Protein AF-A0A8S9B8J9-F1 (afdb_monomer)

Nearest PDB structures (foldseek):
  9fq0-assembly1_D  TM=6.732E-01  e=7.124E-11  Homo sapiens
  9f1c-assembly1_Cu  TM=7.222E-01  e=7.330E-10  Homo sapiens
  3mcb-assembly1_B  TM=9.622E-01  e=3.700E-06  Homo sapiens
  7qws-assembly1_t  TM=7.048E-01  e=7.476E-05  Oryctolagus cuniculus
  3mce-assembly1_B  TM=8.207E-01  e=6.399E-04  Homo sapiens

Secondary structure (DSSP, 8-state):
--------------------S-----------S--------HHHHHHHHHHH-TTSSTT------------HHHHHHHHHHHHHHTT-EEEP---EEEEE-TTSEEEEEES-EEEEEGGGTEEEEES--EEEEGGGGTTGGGGG--HHHHHHHHHHHHHHHHHHHHHT--S-------S-----TT--TTS---

Solvent-accessible surface area (backbone atoms only — not comparable to full-atom values): 13290 Å² total; per-residue (Å²): 133,91,79,89,84,87,80,92,82,77,88,81,77,90,75,81,75,79,78,76,92,80,74,83,76,79,82,84,75,92,70,87,84,78,96,71,84,80,74,80,55,64,65,64,52,53,54,47,56,60,68,69,60,81,75,92,52,97,84,62,84,74,80,79,78,79,81,78,78,82,61,72,73,60,53,51,56,51,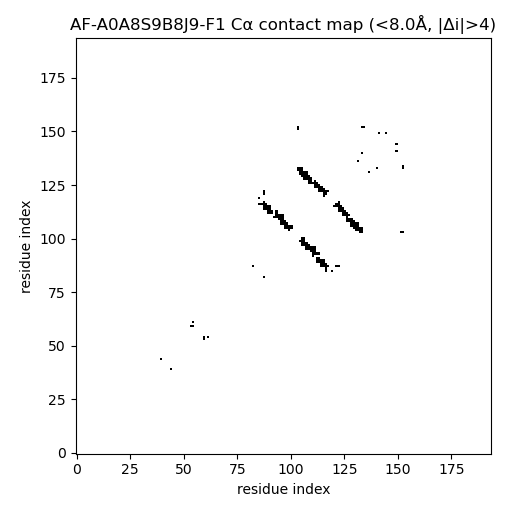48,53,54,54,46,52,73,64,59,45,39,78,55,78,91,47,64,62,49,79,45,81,46,96,88,56,36,26,40,38,21,74,54,32,52,35,30,36,17,74,98,70,80,41,76,48,78,44,68,69,71,43,83,40,56,54,74,78,46,58,74,76,48,60,85,76,49,51,76,70,58,47,53,53,50,49,55,50,50,53,50,52,54,55,48,56,67,59,76,72,68,86,85,84,83,80,91,79,98,77,84,77,83,78,84,71,92,77,79,73,96,78,86,80,86,130

Structure (mmCIF, N/CA/C/O backbone):
data_AF-A0A8S9B8J9-F1
#
_entry.id   AF-A0A8S9B8J9-F1
#
loop_
_atom_site.group_PDB
_atom_site.id
_atom_site.type_symbol
_atom_site.label_atom_id
_atom_site.label_alt_id
_atom_site.label_comp_id
_atom_site.label_asym_id
_atom_site.label_entity_id
_atom_site.label_seq_id
_atom_site.pdbx_PDB_ins_code
_atom_site.Cartn_x
_atom_site.Cartn_y
_atom_site.Cartn_z
_atom_site.occupancy
_atom_site.B_iso_or_equiv
_atom_site.auth_seq_id
_atom_site.auth_comp_id
_atom_site.auth_asym_id
_atom_site.auth_atom_id
_atom_site.pdbx_PDB_model_num
ATOM 1 N N . MET A 1 1 ? 4.292 -38.140 45.893 1.00 37.06 1 MET A N 1
ATOM 2 C CA . MET A 1 1 ? 4.839 -37.407 47.055 1.00 37.06 1 MET A CA 1
ATOM 3 C C . MET A 1 1 ? 5.694 -36.276 46.506 1.00 37.06 1 MET A C 1
ATOM 5 O O . MET A 1 1 ? 6.615 -36.602 45.775 1.00 37.06 1 MET A O 1
ATOM 9 N N . GLN A 1 2 ? 5.373 -35.025 46.880 1.00 42.25 2 GLN A N 1
ATOM 10 C CA . GLN A 1 2 ? 6.228 -33.818 46.799 1.00 42.25 2 GLN A CA 1
ATOM 11 C C . GLN A 1 2 ? 6.515 -33.270 45.382 1.00 42.25 2 GLN A C 1
ATOM 13 O O . GLN A 1 2 ? 6.779 -34.046 44.479 1.00 42.25 2 GLN A O 1
ATOM 18 N N . HIS A 1 3 ? 6.535 -31.975 45.060 1.00 37.28 3 HIS A N 1
ATOM 19 C CA . HIS A 1 3 ? 6.142 -30.678 45.648 1.00 37.28 3 HIS A CA 1
ATOM 20 C C . HIS A 1 3 ? 6.152 -29.707 44.425 1.00 37.28 3 HIS A C 1
ATOM 22 O O . HIS A 1 3 ? 7.003 -29.851 43.557 1.00 37.28 3 HIS A O 1
ATOM 28 N N . HIS A 1 4 ? 5.096 -28.935 44.143 1.00 36.56 4 HIS A N 1
ATOM 29 C CA . HIS A 1 4 ? 4.991 -27.474 44.359 1.00 36.56 4 HIS A CA 1
ATOM 30 C C . HIS A 1 4 ? 6.113 -26.558 43.815 1.00 36.56 4 HIS A C 1
ATOM 32 O O . HIS A 1 4 ? 7.268 -26.711 44.188 1.00 36.56 4 HIS A O 1
ATOM 38 N N . GLY A 1 5 ? 5.691 -25.492 43.110 1.00 38.56 5 GLY A N 1
ATOM 39 C CA . GLY A 1 5 ? 6.320 -24.157 43.135 1.00 38.56 5 GLY A CA 1
ATOM 40 C C . GLY A 1 5 ? 7.139 -23.797 41.886 1.00 38.56 5 GLY A C 1
ATOM 41 O O . GLY A 1 5 ? 8.208 -24.350 41.704 1.00 38.56 5 GLY A O 1
ATOM 42 N N . HIS A 1 6 ? 6.646 -23.028 40.907 1.00 43.03 6 HIS A N 1
ATOM 43 C CA . HIS A 1 6 ? 6.374 -21.576 40.891 1.00 43.03 6 HIS A CA 1
ATOM 44 C C . HIS A 1 6 ? 7.605 -20.718 40.495 1.00 43.03 6 HIS A C 1
ATOM 46 O O . HIS A 1 6 ? 8.690 -20.865 41.042 1.00 43.03 6 HIS A O 1
ATOM 52 N N . LEU A 1 7 ? 7.332 -19.786 39.570 1.00 37.81 7 LEU A N 1
ATOM 53 C CA . LEU A 1 7 ? 8.019 -18.526 39.235 1.00 37.81 7 LEU A CA 1
ATOM 54 C C . LEU A 1 7 ? 9.147 -18.487 38.202 1.00 37.81 7 LEU A C 1
ATOM 56 O O . LEU A 1 7 ? 10.321 -18.737 38.443 1.00 37.81 7 LEU A O 1
ATOM 60 N N . GLN A 1 8 ? 8.713 -17.956 37.063 1.00 48.59 8 GLN A N 1
ATOM 61 C CA . GLN A 1 8 ? 9.397 -17.018 36.193 1.00 48.59 8 GLN A CA 1
ATOM 62 C C . GLN A 1 8 ? 10.043 -15.842 36.951 1.00 48.59 8 GLN A C 1
ATOM 64 O O . GLN A 1 8 ? 9.379 -15.115 37.682 1.00 48.59 8 GLN A O 1
ATOM 69 N N . ALA A 1 9 ? 11.321 -15.609 36.675 1.00 36.97 9 ALA A N 1
ATOM 70 C CA . ALA A 1 9 ? 11.988 -14.309 36.640 1.00 36.97 9 ALA A CA 1
ATOM 71 C C . ALA A 1 9 ? 13.261 -14.562 35.819 1.00 36.97 9 ALA A C 1
ATOM 73 O O . ALA A 1 9 ? 14.005 -15.494 36.087 1.00 36.97 9 ALA A O 1
ATOM 74 N N . GLY A 1 10 ? 13.488 -13.884 34.712 1.00 37.56 10 GLY A N 1
ATOM 75 C CA . GLY A 1 10 ? 13.835 -12.484 34.728 1.00 37.56 10 GLY A CA 1
ATOM 76 C C . GLY A 1 10 ? 14.838 -12.274 33.598 1.00 37.56 10 GLY A C 1
ATOM 77 O O . GLY A 1 10 ? 15.538 -13.199 33.195 1.00 37.56 10 GLY A O 1
ATOM 78 N N . GLN A 1 11 ? 14.786 -11.069 33.048 1.00 34.88 11 GLN A N 1
ATOM 79 C CA . GLN A 1 11 ? 15.777 -10.390 32.220 1.00 34.88 11 GLN A CA 1
ATOM 80 C C . GLN A 1 11 ? 17.126 -11.110 32.066 1.00 34.88 11 GLN A C 1
ATOM 82 O O . GLN A 1 11 ? 17.737 -11.513 33.045 1.00 34.88 11 GLN A O 1
ATOM 87 N N . MET A 1 12 ? 17.700 -11.100 30.863 1.00 30.66 12 MET A N 1
ATOM 88 C CA . MET A 1 12 ? 18.582 -9.988 30.500 1.00 30.66 12 MET A CA 1
ATOM 89 C C . MET A 1 12 ? 19.309 -10.254 29.182 1.00 30.66 12 MET A C 1
ATOM 91 O O . MET A 1 12 ? 19.785 -11.348 28.897 1.00 30.66 12 MET A O 1
A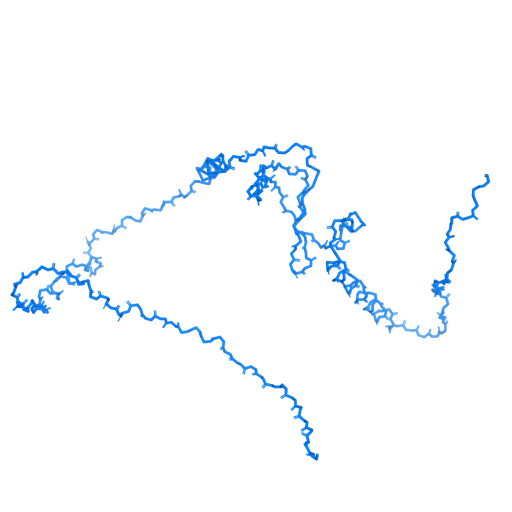TOM 95 N N . SER A 1 13 ? 19.529 -9.152 28.476 1.00 38.19 13 SER A N 1
ATOM 96 C CA . SER A 1 13 ? 20.617 -8.927 27.528 1.00 38.19 13 SER A CA 1
ATOM 97 C C . SER A 1 13 ? 20.547 -9.668 26.191 1.00 38.19 13 SER A C 1
ATOM 99 O O . SER A 1 13 ? 21.009 -10.790 26.000 1.00 38.19 13 SER A O 1
ATOM 101 N N . VAL A 1 14 ? 20.080 -8.913 25.198 1.00 35.75 14 VAL A N 1
ATOM 102 C CA . VAL A 1 14 ? 20.568 -9.012 23.825 1.00 35.75 14 VAL A CA 1
ATOM 103 C C . VAL A 1 14 ? 22.081 -8.772 23.869 1.00 35.75 14 VAL A C 1
ATOM 105 O O . VAL A 1 14 ? 22.548 -7.636 23.917 1.00 35.75 14 VAL A O 1
ATOM 108 N N . SER A 1 15 ? 22.863 -9.850 23.910 1.00 31.61 15 SER A N 1
ATOM 109 C CA . SER A 1 15 ? 24.299 -9.783 23.662 1.00 31.61 15 SER A CA 1
ATOM 110 C C . SER A 1 15 ? 24.502 -9.716 22.152 1.00 31.61 15 SER A C 1
ATOM 112 O O . SER A 1 15 ? 24.573 -10.737 21.467 1.00 31.61 15 SER A O 1
ATOM 114 N N . THR A 1 16 ? 24.578 -8.500 21.609 1.00 39.25 16 THR A N 1
ATOM 115 C CA . THR A 1 16 ? 25.186 -8.280 20.295 1.00 39.25 16 THR A CA 1
ATOM 116 C C . THR A 1 16 ? 26.666 -8.617 20.416 1.00 39.25 16 THR A C 1
ATOM 118 O O . THR A 1 16 ? 27.488 -7.768 20.765 1.00 39.25 16 THR A O 1
ATOM 121 N N . LYS A 1 17 ? 27.019 -9.880 20.163 1.00 36.16 17 LYS A N 1
ATOM 122 C CA . LYS A 1 17 ? 28.407 -10.242 19.898 1.00 36.16 17 LYS A CA 1
ATOM 123 C C . LYS A 1 17 ? 28.777 -9.662 18.541 1.00 36.16 17 LYS A C 1
ATOM 125 O O . LYS A 1 17 ? 28.401 -10.180 17.496 1.00 36.16 17 LYS A O 1
ATOM 130 N N . SER A 1 18 ? 29.492 -8.548 18.594 1.00 38.72 18 SER A N 1
ATOM 131 C CA . SER A 1 18 ? 30.286 -8.011 17.501 1.00 38.72 18 SER A CA 1
ATOM 132 C C . SER A 1 18 ? 31.248 -9.101 17.027 1.00 38.72 18 SER A C 1
ATOM 134 O O . SER A 1 18 ? 32.207 -9.435 17.723 1.00 38.72 18 SER A O 1
ATOM 136 N N . TYR A 1 19 ? 30.982 -9.698 15.869 1.00 38.62 19 TYR A N 1
ATOM 137 C CA . TYR A 1 19 ? 31.930 -10.610 15.242 1.00 38.62 19 TYR A CA 1
ATOM 138 C C . TYR A 1 19 ? 33.001 -9.764 14.550 1.00 38.62 19 TYR A C 1
ATOM 140 O O . TYR A 1 19 ? 32.744 -9.126 13.530 1.00 38.62 19 TYR A O 1
ATOM 148 N N . ASN A 1 20 ? 34.190 -9.717 15.160 1.00 36.03 20 ASN A N 1
ATOM 149 C CA . ASN A 1 20 ? 35.402 -9.196 14.535 1.00 36.03 20 ASN A CA 1
ATOM 150 C C . ASN A 1 20 ? 35.663 -9.973 13.241 1.00 36.03 20 ASN A C 1
ATOM 152 O O . ASN A 1 20 ? 35.783 -11.198 13.257 1.00 36.03 20 ASN A O 1
ATOM 156 N N . LEU A 1 21 ? 35.758 -9.249 12.130 1.00 38.19 21 LEU A N 1
ATOM 157 C CA . LEU A 1 21 ? 35.979 -9.789 10.793 1.00 38.19 21 LEU A CA 1
ATOM 158 C C . LEU A 1 21 ? 37.476 -10.029 10.506 1.00 38.19 21 LEU A C 1
ATOM 160 O O . LEU A 1 21 ? 37.935 -9.764 9.404 1.00 38.19 21 LEU A O 1
ATOM 164 N N . ASP A 1 22 ? 38.223 -10.539 11.490 1.00 44.16 22 ASP A N 1
ATOM 165 C CA . ASP A 1 22 ? 39.662 -10.829 11.388 1.00 44.16 22 ASP A CA 1
ATOM 166 C C . ASP A 1 22 ? 39.949 -12.320 11.610 1.00 44.16 22 ASP A C 1
ATOM 168 O O . ASP A 1 22 ? 40.797 -12.717 12.407 1.00 44.16 22 ASP A O 1
ATOM 172 N N . LEU A 1 23 ? 39.245 -13.173 10.867 1.00 39.91 23 LEU A N 1
ATOM 173 C CA . LEU A 1 23 ? 39.733 -14.516 10.569 1.00 39.91 23 LEU A CA 1
ATOM 174 C C . LEU A 1 23 ? 39.800 -14.685 9.058 1.00 39.91 23 LEU A C 1
ATOM 176 O O . LEU A 1 23 ? 38.873 -15.116 8.377 1.00 39.91 23 LEU A O 1
ATOM 180 N N . LEU A 1 24 ? 40.960 -14.250 8.580 1.00 41.53 24 LEU A N 1
ATOM 181 C CA . LEU A 1 24 ? 41.611 -14.563 7.324 1.00 41.53 24 LEU A CA 1
ATOM 182 C C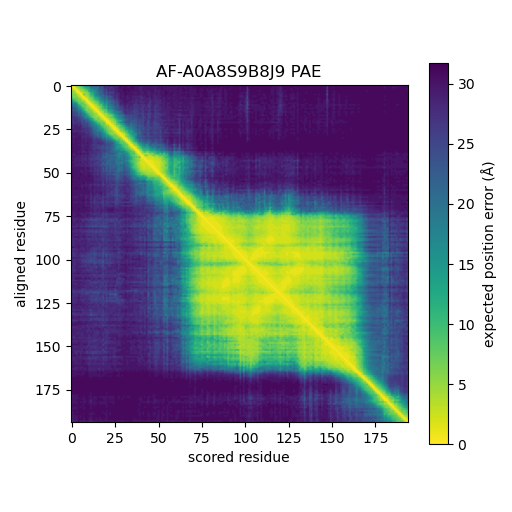 . LEU A 1 24 ? 41.324 -16.024 6.920 1.00 41.53 24 LEU A C 1
ATOM 184 O O . LEU A 1 24 ? 41.940 -16.955 7.433 1.00 41.53 24 LEU A O 1
ATOM 188 N N . PHE A 1 25 ? 40.386 -16.235 5.999 1.00 32.47 25 PHE A N 1
ATOM 189 C CA . PHE A 1 25 ? 40.282 -17.505 5.288 1.00 32.47 25 PHE A CA 1
ATOM 190 C C . PHE A 1 25 ? 41.510 -17.632 4.374 1.00 32.47 25 PHE A C 1
ATOM 192 O O . PHE A 1 25 ? 41.694 -16.779 3.500 1.00 32.47 25 PHE A O 1
ATOM 199 N N . PRO A 1 26 ? 42.365 -18.657 4.531 1.00 46.44 26 PRO A N 1
ATOM 200 C CA . PRO A 1 26 ? 43.407 -18.916 3.556 1.00 46.44 26 PRO A CA 1
ATOM 201 C C . PRO A 1 26 ? 42.747 -19.452 2.280 1.00 46.44 26 PRO A C 1
ATOM 203 O O . PRO A 1 26 ? 42.096 -20.497 2.282 1.00 46.44 26 PRO A O 1
ATOM 206 N N . ILE A 1 27 ? 42.907 -18.721 1.177 1.00 45.62 27 ILE A N 1
ATOM 207 C CA . ILE A 1 27 ? 42.610 -19.221 -0.166 1.00 45.62 27 ILE A CA 1
ATOM 208 C C . ILE A 1 27 ? 43.630 -20.329 -0.448 1.00 45.62 27 ILE A C 1
ATOM 210 O O . ILE A 1 27 ? 44.792 -20.051 -0.738 1.00 45.62 27 ILE A O 1
ATOM 214 N N . TYR A 1 28 ? 43.214 -21.590 -0.333 1.00 36.25 28 TYR A N 1
ATOM 215 C CA . TYR A 1 28 ? 44.015 -22.719 -0.795 1.00 36.25 28 TYR A CA 1
ATOM 216 C C . TYR A 1 28 ? 43.974 -22.758 -2.325 1.00 36.25 28 TYR A C 1
ATOM 218 O O . TYR A 1 28 ? 42.997 -23.206 -2.922 1.00 36.25 28 TYR A O 1
ATOM 226 N N . TYR A 1 29 ? 45.046 -22.282 -2.957 1.00 33.00 29 TYR A N 1
ATOM 227 C CA . TYR A 1 29 ? 45.355 -22.589 -4.349 1.00 33.00 29 TYR A CA 1
ATOM 228 C C . TYR A 1 29 ? 46.259 -23.825 -4.360 1.00 33.00 29 TYR A C 1
ATOM 230 O O . TYR A 1 29 ? 47.364 -23.795 -3.820 1.00 33.00 29 TYR A O 1
ATOM 238 N N . ILE A 1 30 ? 45.776 -24.931 -4.927 1.00 40.19 30 ILE A N 1
ATOM 239 C CA . ILE A 1 30 ? 46.589 -26.127 -5.156 1.00 40.19 30 ILE A CA 1
ATOM 240 C C . ILE A 1 30 ? 47.294 -25.936 -6.498 1.00 40.19 30 ILE A C 1
ATOM 242 O O . ILE A 1 30 ? 46.708 -26.147 -7.555 1.00 40.19 30 ILE A O 1
ATOM 246 N N . SER A 1 31 ? 48.564 -25.555 -6.456 1.00 35.09 31 SER A N 1
ATOM 247 C CA . SER A 1 31 ? 49.510 -25.847 -7.532 1.00 35.09 31 SER A CA 1
ATOM 248 C C . SER A 1 31 ? 50.878 -26.073 -6.910 1.00 35.09 31 SER A C 1
ATOM 250 O O . SER A 1 31 ? 51.297 -25.303 -6.050 1.00 35.09 31 SER A O 1
ATOM 252 N N . GLY A 1 32 ? 51.504 -27.182 -7.294 1.00 43.62 32 GLY A N 1
ATOM 253 C CA . GLY A 1 32 ? 52.722 -27.696 -6.693 1.00 43.62 32 GLY A CA 1
ATOM 254 C C . GLY A 1 32 ? 53.915 -26.744 -6.720 1.00 43.62 32 GLY A C 1
ATOM 255 O O . GLY A 1 32 ? 53.975 -25.800 -7.501 1.00 43.62 32 GLY A O 1
ATOM 256 N N . GLU A 1 33 ? 54.873 -27.133 -5.879 1.00 45.53 33 GLU A N 1
ATOM 257 C CA . GLU A 1 33 ? 56.261 -26.671 -5.779 1.00 45.53 33 GLU A CA 1
ATOM 258 C C . GLU A 1 33 ? 56.529 -25.429 -4.909 1.00 45.53 33 GLU A C 1
ATOM 260 O O . GLU A 1 33 ? 56.106 -24.316 -5.189 1.00 45.53 33 GLU A O 1
ATOM 265 N N . GLY A 1 34 ? 57.334 -25.650 -3.859 1.00 36.59 34 GLY A N 1
ATOM 266 C CA . GLY A 1 34 ? 58.190 -24.633 -3.243 1.00 36.59 34 GLY A CA 1
ATOM 267 C C . GLY A 1 34 ? 57.557 -23.749 -2.166 1.00 36.59 34 GLY A C 1
ATOM 268 O O . GLY A 1 34 ? 57.040 -22.673 -2.440 1.00 36.59 34 GLY A O 1
ATOM 269 N N . LEU A 1 35 ? 57.721 -24.135 -0.898 1.00 36.56 35 LEU A N 1
ATOM 270 C CA . LEU A 1 35 ? 57.595 -23.225 0.245 1.00 36.56 35 LEU A CA 1
ATOM 271 C C . LEU A 1 35 ? 58.698 -22.152 0.176 1.00 36.56 35 LEU A C 1
ATOM 273 O O . LEU A 1 35 ? 59.809 -22.368 0.653 1.00 36.56 35 LEU A O 1
ATOM 277 N N . THR A 1 36 ? 58.392 -20.979 -0.380 1.00 39.28 36 THR A N 1
ATOM 278 C CA . THR A 1 36 ? 59.138 -19.747 -0.085 1.00 39.28 36 THR A CA 1
ATOM 279 C C . THR A 1 36 ? 58.270 -18.855 0.789 1.00 39.28 36 THR A C 1
ATOM 281 O O . THR A 1 36 ? 57.289 -18.267 0.332 1.00 39.28 36 THR A O 1
ATOM 284 N N . THR A 1 37 ? 58.618 -18.764 2.066 1.00 42.47 37 THR A N 1
ATOM 285 C CA . THR A 1 37 ? 58.063 -17.811 3.027 1.00 42.47 37 THR A CA 1
ATOM 286 C C . THR A 1 37 ? 58.317 -16.390 2.518 1.00 42.47 37 THR A C 1
ATOM 288 O O . THR A 1 37 ? 59.427 -15.872 2.622 1.00 42.47 37 THR A O 1
ATOM 291 N N . ALA A 1 38 ? 57.298 -15.737 1.956 1.00 49.66 38 ALA A N 1
ATOM 292 C CA . ALA A 1 38 ? 57.325 -14.295 1.746 1.00 49.66 38 ALA A CA 1
ATOM 293 C C . ALA A 1 38 ? 57.234 -13.623 3.123 1.00 49.66 38 ALA A C 1
ATOM 295 O O . ALA A 1 38 ? 56.148 -13.385 3.650 1.00 49.66 38 ALA A O 1
ATOM 296 N N . ILE A 1 39 ? 58.388 -13.380 3.744 1.00 57.97 39 ILE A N 1
ATOM 297 C CA . ILE A 1 39 ? 58.498 -12.561 4.951 1.00 57.97 39 ILE A CA 1
ATOM 298 C C . ILE A 1 39 ? 57.930 -11.184 4.585 1.00 57.97 39 ILE A C 1
ATOM 300 O O . ILE A 1 39 ? 58.492 -10.484 3.743 1.00 57.97 39 ILE A O 1
ATOM 304 N N . MET A 1 40 ? 56.782 -10.816 5.161 1.00 60.34 40 MET A N 1
ATOM 305 C CA . MET A 1 40 ? 56.237 -9.467 5.024 1.00 60.34 40 MET A CA 1
ATOM 306 C C . MET A 1 40 ? 57.263 -8.481 5.587 1.00 60.34 40 MET A C 1
ATOM 308 O O . MET A 1 40 ? 57.477 -8.413 6.796 1.00 60.34 40 MET A O 1
ATOM 312 N N . ASP A 1 41 ? 57.914 -7.736 4.700 1.00 71.69 41 ASP A N 1
ATOM 313 C CA . ASP A 1 41 ? 58.887 -6.716 5.069 1.00 71.69 41 ASP A CA 1
ATOM 314 C C . ASP A 1 41 ? 58.163 -5.523 5.717 1.00 71.69 41 ASP A C 1
ATOM 316 O O . ASP A 1 41 ? 57.528 -4.693 5.050 1.00 71.69 41 ASP A O 1
ATOM 320 N N . MET A 1 42 ? 58.239 -5.471 7.048 1.00 68.19 42 MET A N 1
ATOM 321 C CA . MET A 1 42 ? 57.653 -4.428 7.891 1.00 68.19 42 MET A CA 1
ATOM 322 C C . MET A 1 42 ? 58.108 -3.020 7.486 1.00 68.19 42 MET A C 1
ATOM 324 O O . MET A 1 42 ? 57.328 -2.073 7.619 1.00 68.19 42 MET A O 1
ATOM 328 N N . GLU A 1 43 ? 59.323 -2.845 6.957 1.00 71.25 43 GLU A N 1
ATOM 329 C CA . GLU A 1 43 ? 59.811 -1.527 6.537 1.00 71.25 43 GLU A CA 1
ATOM 330 C C . GLU A 1 43 ? 59.124 -1.061 5.257 1.00 71.25 43 GLU A C 1
ATOM 332 O O . GLU A 1 43 ? 58.683 0.091 5.152 1.00 71.25 43 GLU A O 1
ATOM 337 N N . LYS A 1 44 ? 58.952 -1.975 4.300 1.00 72.56 44 LYS A N 1
ATOM 338 C CA . LYS A 1 44 ? 58.231 -1.702 3.054 1.00 72.56 44 LYS A CA 1
ATOM 339 C C . LYS A 1 44 ? 56.754 -1.410 3.320 1.00 72.56 44 LYS A C 1
ATOM 341 O O . LYS A 1 44 ? 56.190 -0.499 2.707 1.00 72.56 44 LYS A O 1
ATOM 346 N N . LEU A 1 45 ? 56.152 -2.112 4.282 1.00 70.75 45 LEU A N 1
ATOM 347 C CA . LEU A 1 45 ? 54.774 -1.875 4.715 1.00 70.75 45 LEU A CA 1
ATOM 348 C C . LEU A 1 45 ? 54.618 -0.516 5.420 1.00 70.75 45 LEU A C 1
ATOM 350 O O . LEU A 1 45 ? 53.686 0.234 5.124 1.00 70.75 45 LEU A O 1
ATOM 354 N N . LYS A 1 46 ? 55.570 -0.145 6.285 1.00 70.31 46 LYS A N 1
ATOM 355 C CA . LYS A 1 46 ? 55.594 1.152 6.981 1.00 70.31 46 LYS A CA 1
ATOM 356 C C . LYS A 1 46 ? 55.773 2.323 6.010 1.00 70.31 46 LYS A C 1
ATOM 358 O O . LYS A 1 46 ? 55.084 3.338 6.129 1.00 70.31 46 LYS A O 1
ATOM 363 N N . LYS A 1 47 ? 56.631 2.163 4.998 1.00 70.19 47 LYS A N 1
ATOM 364 C CA . LYS A 1 47 ? 56.823 3.152 3.925 1.00 70.19 47 LYS A CA 1
ATOM 365 C C . LYS A 1 47 ? 55.564 3.309 3.066 1.00 70.19 47 LYS A C 1
ATOM 367 O O . LYS A 1 47 ? 55.204 4.424 2.690 1.00 70.19 47 LYS A O 1
ATOM 372 N N . MET A 1 48 ? 54.848 2.212 2.817 1.00 69.06 48 MET A N 1
ATOM 373 C CA . MET A 1 48 ? 53.573 2.240 2.102 1.00 69.06 48 MET A CA 1
ATOM 374 C C . MET A 1 48 ? 52.474 2.930 2.924 1.00 69.06 48 MET A C 1
ATOM 376 O O . MET A 1 48 ? 51.789 3.801 2.394 1.00 69.06 48 MET A O 1
ATOM 380 N N . GLN A 1 49 ? 52.367 2.659 4.230 1.00 63.94 49 GLN A N 1
ATOM 381 C CA . GLN A 1 49 ? 51.437 3.375 5.119 1.00 63.94 49 GLN A CA 1
ATOM 382 C C . GLN A 1 49 ? 51.692 4.890 5.156 1.00 63.94 49 GLN A C 1
ATOM 384 O O . GLN A 1 49 ? 50.739 5.669 5.145 1.00 63.94 49 GLN A O 1
ATOM 389 N N . GLN A 1 50 ? 52.957 5.323 5.152 1.00 61.62 50 GLN A N 1
ATOM 390 C CA . GLN A 1 50 ? 53.300 6.749 5.084 1.00 61.62 50 GLN A CA 1
ATOM 391 C C . GLN A 1 50 ? 52.896 7.387 3.748 1.00 61.62 50 GLN A C 1
ATOM 393 O O . GLN A 1 50 ? 52.458 8.533 3.735 1.00 61.62 50 GLN A O 1
ATOM 398 N N . SER A 1 51 ? 52.972 6.646 2.638 1.00 61.25 51 SER A N 1
ATOM 399 C CA . SER A 1 51 ? 52.549 7.143 1.319 1.00 61.25 51 SER A CA 1
ATOM 400 C C . SER A 1 51 ? 51.026 7.247 1.144 1.00 61.25 51 SER A C 1
ATOM 402 O O . SER A 1 51 ? 50.551 8.061 0.356 1.00 61.25 51 SER A O 1
ATOM 404 N N . VAL A 1 52 ? 50.250 6.456 1.895 1.00 60.03 52 VAL A N 1
ATOM 405 C CA . VAL A 1 52 ? 48.775 6.452 1.840 1.00 60.03 52 VAL A CA 1
ATOM 406 C C . VAL A 1 52 ? 48.164 7.543 2.734 1.00 60.03 52 VAL A C 1
ATOM 408 O O . VAL A 1 52 ? 47.003 7.915 2.544 1.00 60.03 52 VAL A O 1
ATOM 411 N N . ARG A 1 53 ? 48.944 8.139 3.652 1.00 58.25 53 ARG A N 1
ATOM 412 C CA . ARG A 1 53 ? 48.559 9.351 4.400 1.00 58.25 53 ARG A CA 1
ATOM 413 C C . ARG A 1 53 ? 48.589 10.594 3.502 1.00 58.25 53 ARG A C 1
ATOM 415 O O . ARG A 1 53 ? 49.425 11.482 3.639 1.00 58.25 53 ARG A O 1
ATOM 422 N N . ILE A 1 54 ? 47.626 10.690 2.592 1.00 62.97 54 ILE A N 1
ATOM 423 C CA . ILE A 1 54 ? 47.290 11.947 1.920 1.00 62.97 54 ILE A CA 1
ATOM 424 C C . ILE A 1 54 ? 46.401 12.743 2.884 1.00 62.97 54 ILE A C 1
ATOM 426 O O . ILE A 1 54 ? 45.183 12.566 2.886 1.00 62.97 54 ILE A O 1
ATOM 430 N N . GLY A 1 55 ? 46.993 13.587 3.734 1.00 60.00 55 GLY A N 1
ATOM 431 C CA . GLY A 1 55 ? 46.187 14.445 4.61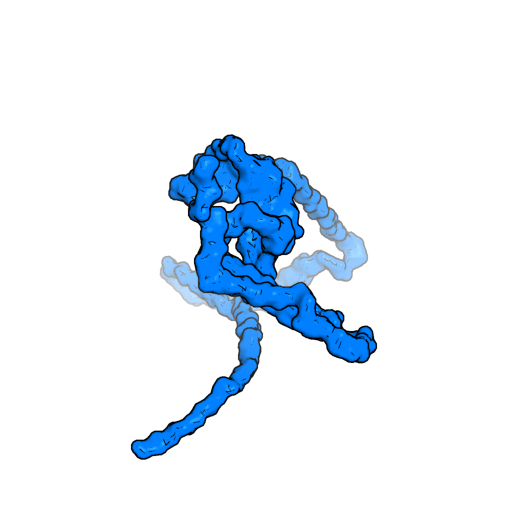4 1.00 60.00 55 GLY A CA 1
ATOM 432 C C . GLY A 1 55 ? 46.915 15.357 5.599 1.00 60.00 55 GLY A C 1
ATOM 433 O O . GLY A 1 55 ? 46.349 16.377 5.976 1.00 60.00 55 GLY A O 1
ATOM 434 N N . ASP A 1 56 ? 48.163 15.071 5.969 1.00 57.84 56 ASP A N 1
ATOM 435 C CA . ASP A 1 56 ? 48.749 15.704 7.166 1.00 57.84 56 ASP A CA 1
ATOM 436 C C . ASP A 1 56 ? 49.686 16.894 6.844 1.00 57.84 56 ASP A C 1
ATOM 438 O O . ASP A 1 56 ? 50.503 17.298 7.668 1.00 57.84 56 ASP A O 1
ATOM 442 N N . GLY A 1 57 ? 49.585 17.473 5.637 1.00 68.00 57 GLY A N 1
ATOM 443 C CA . GLY A 1 57 ? 50.455 18.560 5.167 1.00 68.00 57 GLY A CA 1
ATOM 444 C C . GLY A 1 57 ? 49.700 19.758 4.584 1.00 68.00 57 GLY A C 1
ATOM 445 O O . GLY A 1 57 ? 48.820 19.604 3.728 1.00 68.00 57 GLY A O 1
ATOM 446 N N . LYS A 1 58 ? 50.088 20.972 5.004 1.00 56.66 58 LYS A N 1
ATOM 447 C CA . LYS A 1 58 ? 49.620 22.252 4.444 1.00 56.66 58 LYS A CA 1
ATOM 448 C C . LYS A 1 58 ? 50.002 22.314 2.956 1.00 56.66 58 LYS A C 1
ATOM 450 O O . LYS A 1 58 ? 51.180 22.366 2.631 1.00 56.66 58 LYS A O 1
ATOM 455 N N . GLY A 1 59 ? 49.009 22.276 2.065 1.00 70.38 59 GLY A N 1
ATOM 456 C CA . GLY A 1 59 ? 49.206 22.259 0.605 1.00 70.38 59 GLY A CA 1
ATOM 457 C C . GLY A 1 59 ? 48.895 20.925 -0.087 1.00 70.38 59 GLY A C 1
ATOM 458 O O . GLY A 1 59 ? 48.950 20.862 -1.313 1.00 70.38 59 GLY A O 1
ATOM 459 N N . THR A 1 60 ? 48.518 19.871 0.649 1.00 66.69 60 THR A N 1
ATOM 460 C CA . THR A 1 60 ? 48.013 18.635 0.023 1.00 66.69 60 THR A CA 1
ATOM 461 C C . THR A 1 60 ? 46.666 18.898 -0.676 1.00 66.69 60 THR A C 1
ATOM 463 O O . THR A 1 60 ? 45.786 19.533 -0.084 1.00 66.69 60 THR A O 1
ATOM 466 N N . PRO A 1 61 ? 46.465 18.456 -1.937 1.00 70.69 61 PRO A N 1
ATOM 467 C CA . PRO A 1 61 ? 45.200 18.660 -2.636 1.00 70.69 61 PRO A CA 1
ATOM 468 C C . PRO A 1 61 ? 44.042 18.018 -1.868 1.00 70.69 61 PRO A C 1
ATOM 470 O O . PRO A 1 61 ? 43.930 16.794 -1.777 1.00 70.69 61 PRO A O 1
ATOM 473 N N . ARG A 1 62 ? 43.150 18.848 -1.317 1.00 71.50 62 ARG A N 1
ATOM 474 C CA . ARG A 1 62 ? 41.926 18.377 -0.665 1.00 71.50 62 ARG A CA 1
ATOM 475 C C . ARG A 1 62 ? 41.092 17.619 -1.697 1.00 71.50 62 ARG A C 1
ATOM 477 O O . ARG A 1 62 ? 40.689 18.195 -2.709 1.00 71.50 62 ARG A O 1
ATOM 484 N N . ARG A 1 63 ? 40.792 16.341 -1.438 1.00 76.88 63 ARG A N 1
ATOM 485 C CA . ARG A 1 63 ? 39.884 15.558 -2.289 1.00 76.88 63 ARG A CA 1
ATOM 486 C C . ARG A 1 63 ? 38.551 16.302 -2.387 1.00 76.88 63 ARG A C 1
ATOM 488 O O . ARG A 1 63 ? 37.864 16.494 -1.383 1.00 76.88 63 ARG A O 1
ATOM 495 N N . LYS A 1 64 ? 38.187 16.728 -3.598 1.00 75.50 64 LYS A N 1
ATOM 496 C CA . LYS A 1 64 ? 36.899 17.373 -3.856 1.00 75.50 64 LYS A CA 1
ATOM 497 C C . LYS A 1 64 ? 35.803 16.357 -3.549 1.00 75.50 64 LYS A C 1
ATOM 499 O O . LYS A 1 64 ? 35.694 15.333 -4.220 1.00 75.50 64 LYS A O 1
ATOM 504 N N . VAL A 1 65 ? 35.019 16.615 -2.506 1.00 75.69 65 VAL A N 1
ATOM 505 C CA . VAL A 1 65 ? 33.868 15.777 -2.171 1.00 75.69 65 VAL A CA 1
ATOM 506 C C . VAL A 1 65 ? 32.842 15.964 -3.284 1.00 75.69 65 VAL A C 1
ATOM 508 O O . VAL A 1 65 ? 32.221 17.020 -3.400 1.00 75.69 65 VAL A O 1
ATOM 511 N N . LYS A 1 66 ? 32.681 14.948 -4.137 1.00 78.12 66 LYS A N 1
ATOM 512 C CA . LYS A 1 66 ? 31.572 14.898 -5.089 1.00 78.12 66 LYS A CA 1
ATOM 513 C C . LYS A 1 66 ? 30.310 14.599 -4.291 1.00 78.12 66 LYS A C 1
ATOM 515 O O . LYS A 1 66 ? 30.030 13.445 -3.976 1.00 78.12 66 LYS A O 1
ATOM 520 N N . LYS A 1 67 ? 29.556 15.641 -3.948 1.00 73.62 67 LYS A N 1
ATOM 521 C CA . LYS 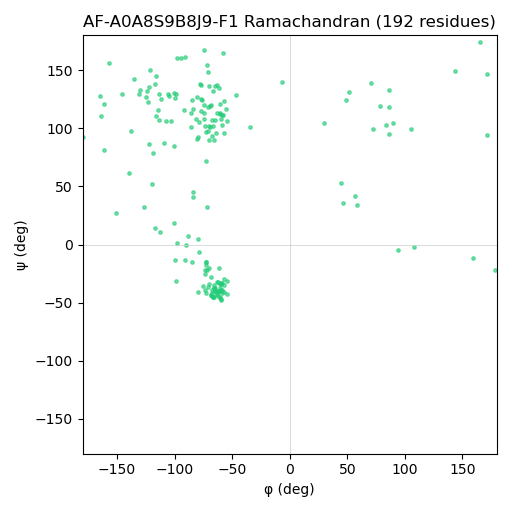A 1 67 ? 28.217 15.482 -3.381 1.00 73.62 67 LYS A CA 1
ATOM 522 C C . LYS A 1 67 ? 27.308 14.978 -4.501 1.00 73.62 67 LYS A C 1
ATOM 524 O O . LYS A 1 67 ? 26.897 15.735 -5.375 1.00 73.62 67 LYS A O 1
ATOM 529 N N . VAL A 1 68 ? 27.092 13.666 -4.541 1.00 76.94 68 VAL A N 1
ATOM 530 C CA . VAL A 1 68 ? 26.173 13.049 -5.499 1.00 76.94 68 VAL A CA 1
ATOM 531 C C . VAL A 1 68 ? 24.760 13.348 -5.020 1.00 76.94 68 VAL A C 1
ATOM 533 O O . VAL A 1 68 ? 24.311 12.808 -4.013 1.00 76.94 68 VAL A O 1
ATOM 536 N N . HIS A 1 69 ? 24.069 14.231 -5.731 1.00 75.50 69 HIS A N 1
ATOM 537 C CA . HIS A 1 69 ? 22.638 14.415 -5.551 1.00 75.50 69 HIS A CA 1
ATOM 538 C C . HIS A 1 69 ? 21.927 13.222 -6.195 1.00 75.50 69 HIS A C 1
ATOM 540 O O . HIS A 1 69 ? 22.000 13.030 -7.409 1.00 75.50 69 HIS A O 1
ATOM 546 N N . LYS A 1 70 ? 21.283 12.386 -5.375 1.00 72.44 70 LYS A N 1
ATOM 547 C CA . LYS A 1 70 ? 20.369 11.353 -5.868 1.00 72.44 70 LYS A CA 1
ATOM 548 C C . LYS A 1 70 ? 19.132 12.058 -6.422 1.00 72.44 70 LYS A C 1
ATOM 550 O O . LYS A 1 70 ? 18.474 12.807 -5.708 1.00 72.44 70 LYS A O 1
ATOM 555 N N . SER A 1 71 ? 18.864 11.863 -7.708 1.00 69.62 71 SER A N 1
ATOM 556 C CA . SER A 1 71 ? 17.641 12.341 -8.349 1.00 69.62 71 SER A CA 1
ATOM 557 C C . SER A 1 71 ? 16.548 11.295 -8.145 1.00 69.62 71 SER A C 1
ATOM 559 O O . SER A 1 71 ? 16.644 10.203 -8.703 1.00 69.62 71 SER A O 1
ATOM 561 N N . ALA A 1 72 ? 15.511 11.637 -7.375 1.00 69.06 72 ALA A N 1
ATOM 562 C CA . ALA A 1 72 ? 14.385 10.745 -7.081 1.00 69.06 72 ALA A CA 1
ATOM 563 C C . ALA A 1 72 ? 13.670 10.227 -8.350 1.00 69.06 72 ALA A C 1
ATOM 565 O O . ALA A 1 72 ? 13.189 9.099 -8.380 1.00 69.06 72 ALA A O 1
ATOM 566 N N . GLY A 1 73 ? 13.663 11.007 -9.438 1.00 71.75 73 GLY A N 1
ATOM 567 C CA . GLY A 1 73 ? 12.987 10.630 -10.686 1.00 71.75 73 GLY A CA 1
ATOM 568 C C . GLY A 1 73 ? 13.687 9.535 -11.503 1.00 71.75 73 GLY A C 1
ATOM 569 O O . GLY A 1 73 ? 13.045 8.874 -12.319 1.00 71.75 73 GLY A O 1
ATOM 570 N N . MET A 1 74 ? 14.994 9.312 -11.313 1.00 75.12 74 MET A N 1
ATOM 571 C CA . MET A 1 74 ? 15.686 8.197 -11.978 1.00 75.12 74 MET A CA 1
ATOM 572 C C . MET A 1 74 ? 15.335 6.859 -11.319 1.00 75.12 74 MET A C 1
ATOM 574 O O . MET A 1 74 ? 15.235 5.840 -12.005 1.00 75.12 74 MET A O 1
ATOM 578 N N . ASP A 1 75 ? 15.157 6.868 -10.001 1.00 81.56 75 ASP A N 1
ATOM 579 C CA . ASP A 1 75 ? 14.889 5.662 -9.227 1.00 81.56 75 ASP A CA 1
ATOM 580 C C . ASP A 1 75 ? 13.474 5.132 -9.500 1.00 81.56 75 ASP A C 1
ATOM 582 O O . ASP A 1 75 ? 13.319 3.926 -9.690 1.00 81.56 75 ASP A O 1
ATOM 586 N N . ASP A 1 76 ? 12.482 6.010 -9.691 1.00 85.81 76 ASP A N 1
ATOM 587 C CA . ASP A 1 76 ? 11.124 5.603 -10.088 1.00 85.81 76 ASP A CA 1
ATOM 588 C C . ASP A 1 76 ? 11.103 4.878 -11.447 1.00 85.81 76 ASP A C 1
ATOM 590 O O . ASP A 1 76 ? 10.554 3.785 -11.572 1.00 85.81 76 ASP A O 1
ATOM 594 N N . LYS A 1 77 ? 11.816 5.389 -12.462 1.00 89.38 77 LYS A N 1
ATOM 595 C CA . LYS A 1 77 ? 11.917 4.698 -13.765 1.00 89.38 77 LYS A CA 1
ATOM 596 C C . LYS A 1 77 ? 12.557 3.313 -13.653 1.00 89.38 77 LYS A C 1
ATOM 598 O O . LYS A 1 77 ? 12.154 2.382 -14.360 1.00 89.38 77 LYS A O 1
ATOM 603 N N . LYS A 1 78 ? 13.562 3.160 -12.786 1.00 91.56 78 LYS A N 1
ATOM 604 C CA . LYS A 1 78 ? 14.204 1.862 -12.534 1.00 91.56 78 LYS A CA 1
ATOM 605 C C . LYS A 1 78 ? 13.253 0.910 -11.815 1.00 91.56 78 LYS A C 1
ATOM 607 O O . LYS A 1 78 ? 13.153 -0.243 -12.232 1.00 91.56 78 LYS A O 1
ATOM 612 N N . LEU A 1 79 ? 12.524 1.394 -10.811 1.00 90.50 79 LEU A N 1
ATOM 613 C CA . LEU A 1 79 ? 11.512 0.625 -10.090 1.00 90.50 79 LEU A CA 1
ATOM 614 C C . LEU A 1 79 ? 10.405 0.145 -11.037 1.00 90.50 79 LEU A C 1
ATOM 616 O O . LEU A 1 79 ? 10.116 -1.047 -11.087 1.00 90.50 79 LEU A O 1
ATOM 620 N N . GLN A 1 80 ? 9.872 1.037 -11.871 1.00 90.81 80 GLN A N 1
ATOM 621 C CA . GLN A 1 80 ? 8.888 0.704 -12.906 1.00 90.81 80 GLN A CA 1
ATOM 622 C C . GLN A 1 80 ? 9.412 -0.368 -13.873 1.00 90.81 80 GLN A C 1
ATOM 624 O O . GLN A 1 80 ? 8.693 -1.294 -14.246 1.00 90.81 80 GLN A O 1
ATOM 629 N N . THR A 1 81 ? 10.687 -0.285 -14.264 1.00 93.12 81 THR A N 1
ATOM 630 C CA . THR A 1 81 ? 11.317 -1.293 -15.133 1.00 93.12 81 THR A CA 1
ATOM 631 C C . THR A 1 81 ? 11.456 -2.644 -14.429 1.00 93.12 81 THR A C 1
ATOM 633 O O . THR A 1 81 ? 11.247 -3.680 -15.057 1.00 93.12 81 THR A O 1
ATOM 636 N N . ALA A 1 82 ? 11.793 -2.655 -13.137 1.00 93.06 82 ALA A N 1
ATOM 637 C CA . ALA A 1 82 ? 11.884 -3.880 -12.346 1.00 93.06 82 ALA A CA 1
ATOM 638 C C . ALA A 1 82 ? 10.510 -4.543 -12.168 1.00 93.06 82 ALA A C 1
ATOM 640 O O . ALA A 1 82 ? 10.374 -5.737 -12.420 1.00 93.06 82 ALA A O 1
ATOM 641 N N . LEU A 1 83 ? 9.482 -3.761 -11.835 1.00 93.19 83 LEU A N 1
ATOM 642 C CA . LEU A 1 83 ? 8.112 -4.249 -11.674 1.00 93.19 83 LEU A CA 1
ATOM 643 C C . LEU A 1 83 ? 7.552 -4.833 -12.979 1.00 93.19 83 LEU A C 1
ATOM 645 O O . LEU A 1 83 ? 6.948 -5.903 -12.964 1.00 93.19 83 LEU A O 1
ATOM 649 N N . LYS A 1 84 ? 7.835 -4.211 -14.131 1.00 91.56 84 LYS A N 1
ATOM 650 C CA . LYS A 1 84 ? 7.459 -4.765 -15.445 1.00 91.56 84 LYS A CA 1
ATOM 651 C C . LYS A 1 84 ? 8.051 -6.152 -15.711 1.00 91.56 84 LYS A C 1
ATOM 653 O O . LYS A 1 84 ? 7.391 -6.962 -16.349 1.00 91.56 84 LYS A O 1
ATOM 658 N N . LYS A 1 85 ? 9.259 -6.457 -15.217 1.00 93.69 85 LYS A N 1
ATOM 659 C CA . LYS A 1 85 ? 9.866 -7.798 -15.365 1.00 93.69 85 LYS A CA 1
ATOM 660 C C . LYS A 1 85 ? 9.140 -8.872 -14.557 1.00 93.69 85 LYS A C 1
ATOM 662 O O . LYS A 1 85 ? 9.154 -10.027 -14.960 1.00 93.69 85 LYS A O 1
ATOM 667 N N . LEU A 1 86 ? 8.499 -8.489 -13.452 1.00 93.75 86 LEU A N 1
ATOM 668 C CA . LEU A 1 86 ? 7.606 -9.358 -12.676 1.00 93.75 86 LEU A CA 1
ATOM 669 C C . LEU A 1 86 ? 6.212 -9.474 -13.311 1.00 93.75 86 LEU A C 1
ATOM 671 O O . LEU A 1 86 ? 5.322 -10.092 -12.740 1.00 93.75 86 LEU A O 1
ATOM 675 N N . ASN A 1 87 ? 6.024 -8.882 -14.494 1.00 93.88 87 ASN A N 1
ATOM 676 C CA . ASN A 1 87 ? 4.788 -8.922 -15.257 1.00 93.88 87 ASN A CA 1
ATOM 677 C C . ASN A 1 87 ? 3.581 -8.347 -14.494 1.00 93.88 87 ASN A C 1
ATOM 679 O O . ASN A 1 87 ? 2.456 -8.820 -14.664 1.00 93.88 87 ASN A O 1
ATOM 683 N N . VAL A 1 88 ? 3.810 -7.319 -13.662 1.00 96.12 88 VAL A N 1
ATOM 684 C CA . VAL A 1 88 ? 2.721 -6.629 -12.956 1.00 96.12 88 VAL A CA 1
ATOM 685 C C . VAL A 1 88 ? 1.778 -5.951 -13.952 1.00 96.12 88 VAL A C 1
ATOM 687 O O . VAL A 1 88 ? 2.222 -5.310 -14.907 1.00 96.12 88 VAL A O 1
ATOM 690 N N . GLN A 1 89 ? 0.476 -6.071 -13.712 1.00 95.38 89 GLN A N 1
ATOM 691 C CA . GLN A 1 89 ? -0.582 -5.465 -14.517 1.00 95.38 89 GLN A CA 1
ATOM 692 C C . GLN A 1 89 ? -1.363 -4.448 -13.685 1.00 95.38 89 GLN A C 1
ATOM 694 O O . GLN A 1 89 ? -1.536 -4.663 -12.484 1.00 95.38 8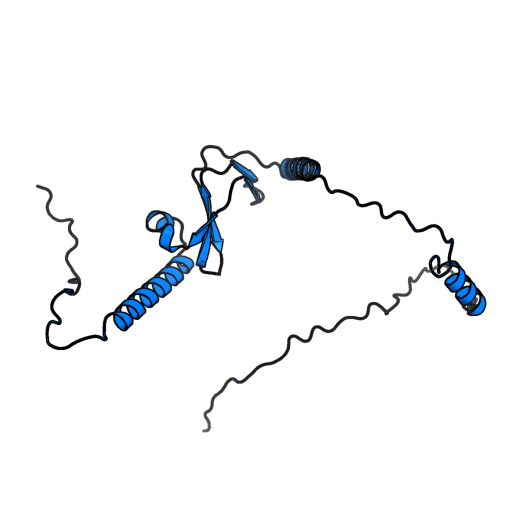9 GLN A O 1
ATOM 699 N N . PRO A 1 90 ? -1.827 -3.337 -14.277 1.00 95.06 90 PRO A N 1
ATOM 700 C CA . PRO A 1 90 ? -2.674 -2.390 -13.566 1.00 95.06 90 PRO A CA 1
ATOM 701 C C . PRO A 1 90 ? -4.014 -3.038 -13.198 1.00 95.06 90 PRO A C 1
ATOM 703 O O . PRO A 1 90 ? -4.633 -3.700 -14.031 1.00 95.06 90 PRO A O 1
ATOM 706 N N . ILE A 1 91 ? -4.474 -2.805 -11.970 1.00 94.38 91 ILE A N 1
ATOM 707 C CA . ILE A 1 91 ? -5.839 -3.116 -11.535 1.00 94.38 91 ILE A CA 1
ATOM 708 C C . ILE A 1 91 ? -6.639 -1.813 -11.574 1.00 94.38 91 ILE A C 1
ATOM 710 O O . ILE A 1 91 ? -6.181 -0.784 -11.078 1.00 94.38 91 ILE A O 1
ATOM 714 N N . GLN A 1 92 ? -7.809 -1.852 -12.208 1.00 94.25 92 GLN A N 1
ATOM 715 C CA . GLN A 1 92 ? -8.703 -0.701 -12.328 1.00 94.25 92 GLN A CA 1
ATOM 716 C C . GLN A 1 92 ? -9.755 -0.717 -11.220 1.00 94.25 92 GLN A C 1
ATOM 718 O O . GLN A 1 92 ? -10.036 -1.772 -10.660 1.00 94.25 92 GLN A O 1
ATOM 723 N N . ALA A 1 93 ? -10.361 0.445 -10.966 1.00 93.88 93 ALA A N 1
ATOM 724 C CA . ALA A 1 93 ? -11.476 0.600 -10.029 1.00 93.88 93 ALA A CA 1
ATOM 725 C C . ALA A 1 93 ? -11.163 0.123 -8.596 1.00 93.88 93 ALA A C 1
ATOM 727 O O . ALA A 1 93 ? -11.987 -0.513 -7.950 1.00 93.88 93 ALA A O 1
ATOM 728 N N . ILE A 1 94 ? -9.960 0.430 -8.100 1.00 95.75 94 ILE A N 1
ATOM 729 C CA . ILE A 1 94 ? -9.634 0.248 -6.684 1.00 95.75 94 ILE A CA 1
ATOM 730 C C . ILE A 1 94 ? -10.130 1.468 -5.919 1.00 95.75 94 ILE A C 1
ATOM 732 O O . ILE A 1 94 ? -9.668 2.582 -6.160 1.00 95.75 94 ILE A O 1
ATOM 736 N N . GLU A 1 95 ? -11.075 1.240 -5.014 1.00 94.69 95 GLU A N 1
ATOM 737 C CA . GLU A 1 95 ? -11.644 2.286 -4.163 1.00 94.69 95 GLU A CA 1
ATOM 738 C C . GLU A 1 95 ? -10.727 2.600 -2.987 1.00 94.69 95 GLU A C 1
ATOM 740 O O . GLU A 1 95 ? -10.501 3.764 -2.675 1.00 94.69 95 GLU A O 1
ATOM 745 N N . GLU A 1 96 ? -10.137 1.573 -2.378 1.00 94.00 96 GLU A N 1
ATOM 746 C CA . GLU A 1 96 ? -9.255 1.728 -1.231 1.00 94.00 96 GLU A CA 1
ATOM 747 C C . GLU A 1 96 ? -8.294 0.548 -1.067 1.00 94.00 96 GLU A C 1
ATOM 749 O O . GLU A 1 96 ? -8.540 -0.563 -1.545 1.00 94.00 96 GLU A O 1
ATOM 754 N N . VAL A 1 97 ? -7.174 0.801 -0.389 1.00 96.00 97 VAL A N 1
ATOM 755 C CA . VAL A 1 97 ? -6.288 -0.245 0.134 1.00 96.00 97 VAL A CA 1
ATOM 756 C C . VAL A 1 97 ? -5.983 0.063 1.591 1.00 96.00 97 VAL A C 1
ATOM 758 O O . VAL A 1 97 ? -5.542 1.165 1.913 1.00 96.00 97 VAL A O 1
ATOM 761 N N . ASN A 1 98 ? -6.165 -0.933 2.452 1.00 95.00 98 ASN A N 1
ATOM 762 C CA . ASN A 1 98 ? -5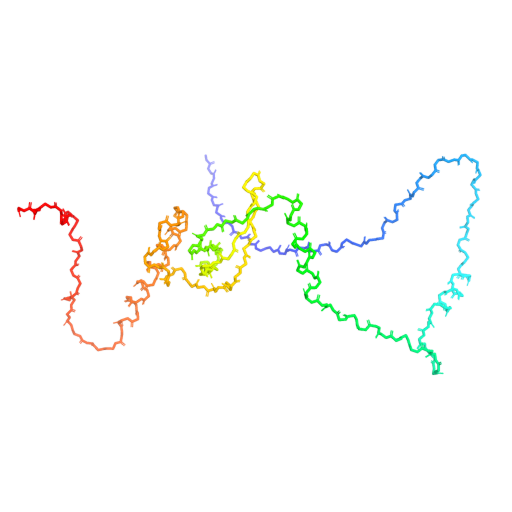.903 -0.836 3.881 1.00 95.00 98 ASN A CA 1
ATOM 763 C C . ASN A 1 98 ? -4.736 -1.754 4.257 1.00 95.00 98 ASN A C 1
ATOM 765 O O . ASN A 1 98 ? -4.724 -2.937 3.907 1.00 95.00 98 ASN A O 1
ATOM 769 N N . MET A 1 99 ? -3.743 -1.216 4.966 1.00 94.75 99 MET A N 1
ATOM 770 C CA . MET A 1 99 ? -2.651 -2.003 5.544 1.00 94.75 99 MET A CA 1
ATOM 771 C C . MET A 1 99 ? -2.738 -1.961 7.067 1.00 94.75 99 MET A C 1
ATOM 773 O O . MET A 1 99 ? -2.425 -0.942 7.682 1.00 94.75 99 MET A O 1
ATOM 777 N N . PHE A 1 100 ? -3.143 -3.078 7.669 1.00 92.25 100 PHE A N 1
ATOM 778 C CA . PHE A 1 100 ? -3.231 -3.227 9.121 1.00 92.25 100 PHE A CA 1
ATOM 779 C C . PHE A 1 100 ? -1.843 -3.420 9.722 1.00 92.25 100 PHE A C 1
ATOM 781 O O . PHE A 1 100 ? -1.109 -4.339 9.346 1.00 92.25 100 PHE A O 1
ATOM 788 N N . LYS A 1 101 ? -1.489 -2.561 10.671 1.00 90.62 101 LYS A N 1
ATOM 789 C CA . LYS A 1 101 ? -0.245 -2.663 11.425 1.00 90.62 101 LYS A CA 1
ATOM 790 C C . LYS A 1 101 ? -0.498 -3.344 12.770 1.00 90.62 101 LYS A C 1
ATOM 792 O O . LYS A 1 101 ? -1.620 -3.428 13.263 1.00 90.62 101 LYS A O 1
ATOM 797 N N . SER A 1 102 ? 0.570 -3.852 13.376 1.00 87.62 102 SER A N 1
ATOM 798 C CA . SER A 1 102 ? 0.510 -4.519 14.682 1.00 87.62 102 SER A CA 1
ATOM 799 C C . SER A 1 102 ? 0.292 -3.560 15.856 1.00 87.62 102 SER A C 1
ATOM 801 O O . SER A 1 102 ? 0.006 -4.014 16.957 1.00 87.62 102 SER A O 1
ATOM 803 N N . ASP A 1 103 ? 0.479 -2.258 15.640 1.00 85.19 103 ASP A N 1
ATOM 804 C CA . ASP A 1 103 ? 0.262 -1.193 16.627 1.00 85.19 103 ASP A CA 1
ATOM 805 C C . ASP A 1 103 ? -1.224 -0.819 16.790 1.00 85.19 103 ASP A C 1
ATOM 807 O O . ASP A 1 103 ? -1.555 -0.059 17.692 1.00 85.19 103 ASP A O 1
ATOM 811 N N . GLY A 1 104 ? -2.114 -1.374 15.958 1.00 83.81 104 GLY A N 1
ATOM 812 C CA . GLY A 1 104 ? -3.542 -1.050 15.941 1.00 83.81 104 GLY A CA 1
ATOM 813 C C . GLY A 1 104 ? -3.921 0.039 14.935 1.00 83.81 104 GLY A C 1
ATOM 814 O O . GLY A 1 104 ? -5.111 0.272 14.728 1.00 83.81 104 GLY A O 1
ATOM 815 N N . ASN A 1 105 ? -2.944 0.651 14.260 1.00 89.81 105 ASN A N 1
ATOM 816 C CA . ASN A 1 105 ? -3.188 1.653 13.228 1.00 89.81 105 ASN A CA 1
ATOM 817 C C . ASN A 1 105 ? -3.304 1.016 11.839 1.00 89.81 105 ASN A C 1
ATOM 819 O O . ASN A 1 105 ? -2.845 -0.104 11.578 1.00 89.81 105 ASN A O 1
ATOM 823 N N . VAL A 1 106 ? -3.900 1.762 10.916 1.00 93.31 106 VAL A N 1
ATOM 824 C CA . VAL A 1 106 ? -4.106 1.357 9.527 1.00 93.31 106 VAL A CA 1
ATOM 825 C C . VAL A 1 106 ? -3.492 2.406 8.614 1.00 93.31 106 VAL A C 1
ATOM 827 O O . VAL A 1 106 ? -3.829 3.583 8.713 1.00 93.31 106 VAL A O 1
ATOM 830 N N . ILE A 1 107 ? -2.622 1.981 7.694 1.00 96.12 107 ILE A N 1
ATOM 831 C CA . ILE A 1 107 ? -2.241 2.841 6.570 1.00 96.12 107 ILE A CA 1
ATOM 832 C C . ILE A 1 107 ? -3.353 2.723 5.531 1.00 96.12 107 ILE A C 1
ATOM 834 O O . ILE A 1 107 ? -3.498 1.680 4.883 1.00 96.12 107 ILE A O 1
ATOM 838 N N . HIS A 1 108 ? -4.141 3.780 5.399 1.00 95.81 108 HIS A N 1
ATOM 839 C CA . HIS A 1 108 ? -5.268 3.867 4.487 1.00 95.81 108 HIS A CA 1
ATOM 840 C C . HIS A 1 108 ? -4.876 4.614 3.212 1.00 95.81 108 HIS A C 1
ATOM 842 O O . HIS A 1 108 ? -4.350 5.727 3.258 1.00 95.81 108 HIS A O 1
ATOM 848 N N . PHE A 1 109 ? -5.174 4.020 2.062 1.00 97.38 109 PHE A N 1
ATOM 849 C CA . PHE A 1 109 ? -5.033 4.652 0.758 1.00 97.38 109 PHE A CA 1
ATOM 850 C C . PHE A 1 109 ? -6.417 4.823 0.136 1.00 97.38 109 PHE A C 1
ATOM 852 O O . PHE A 1 109 ? -7.048 3.825 -0.210 1.00 97.38 109 PHE A O 1
ATOM 859 N N . ALA A 1 110 ? -6.849 6.067 -0.068 1.00 95.50 110 ALA A N 1
ATOM 860 C CA . ALA A 1 110 ? -8.075 6.379 -0.799 1.00 95.50 110 ALA A CA 1
ATOM 861 C C . ALA A 1 110 ? -7.798 6.420 -2.311 1.00 95.50 110 ALA A C 1
ATOM 863 O O . ALA A 1 110 ? -6.913 7.147 -2.771 1.00 95.50 110 ALA A O 1
ATOM 864 N N . ALA A 1 111 ? -8.541 5.627 -3.079 1.00 95.62 111 ALA A N 1
ATOM 865 C CA . ALA A 1 111 ? -8.456 5.483 -4.534 1.00 95.62 111 ALA A CA 1
ATOM 866 C C . ALA A 1 111 ? -7.017 5.365 -5.100 1.00 95.62 111 ALA A C 1
ATOM 868 O O . ALA A 1 111 ? -6.631 6.132 -5.993 1.00 95.62 111 ALA A O 1
ATOM 869 N N . PRO A 1 112 ? -6.176 4.434 -4.602 1.00 97.19 112 PRO A N 1
ATOM 870 C CA . PRO A 1 112 ? -4.810 4.297 -5.084 1.00 97.19 112 PRO A CA 1
ATOM 871 C C . PRO A 1 112 ? -4.753 3.698 -6.489 1.00 97.19 112 PRO A C 1
ATOM 873 O O . PRO A 1 112 ? -5.577 2.877 -6.897 1.00 97.19 112 PRO A O 1
ATOM 876 N N . LYS A 1 113 ? -3.673 4.004 -7.209 1.00 96.12 113 LYS A N 1
ATOM 877 C CA . LYS A 1 113 ? -3.310 3.238 -8.401 1.00 96.12 113 LYS A CA 1
ATOM 878 C C . LYS A 1 113 ? -2.596 1.971 -7.952 1.00 96.12 113 LYS A C 1
ATOM 880 O O . LYS A 1 113 ? -1.597 2.047 -7.242 1.00 96.12 113 LYS A O 1
ATOM 885 N N . VAL A 1 114 ? -3.049 0.810 -8.410 1.00 96.75 114 VAL A N 1
ATOM 886 C CA . VAL A 1 114 ? -2.451 -0.477 -8.035 1.00 96.75 114 VAL A CA 1
ATOM 887 C C . VAL A 1 114 ? -1.984 -1.215 -9.279 1.00 96.75 114 VAL A C 1
ATOM 889 O O . VAL A 1 114 ? -2.683 -1.269 -10.289 1.00 96.75 114 VAL A O 1
ATOM 892 N N . HIS A 1 115 ? -0.785 -1.784 -9.210 1.00 95.69 115 HIS A N 1
ATOM 893 C CA . HIS A 1 115 ? -0.340 -2.809 -10.147 1.00 95.69 115 HIS A CA 1
ATOM 894 C C . HIS A 1 115 ? -0.099 -4.096 -9.375 1.00 95.69 115 HIS A C 1
ATOM 896 O O . HIS A 1 115 ? 0.479 -4.065 -8.291 1.00 95.69 115 HIS A O 1
ATOM 902 N N . ALA A 1 116 ? -0.509 -5.226 -9.931 1.00 96.31 116 ALA A N 1
ATOM 903 C CA . ALA A 1 116 ? -0.345 -6.515 -9.288 1.00 96.31 116 ALA A CA 1
ATOM 904 C C . ALA A 1 116 ? 0.172 -7.561 -10.265 1.00 96.31 116 ALA A C 1
ATOM 906 O O . ALA A 1 116 ? -0.228 -7.618 -11.428 1.00 96.31 116 ALA A O 1
ATOM 907 N N . ALA A 1 117 ? 1.033 -8.429 -9.760 1.00 96.69 117 ALA A N 1
ATOM 908 C CA . ALA A 1 117 ? 1.288 -9.737 -10.331 1.00 96.69 117 ALA A CA 1
ATOM 909 C C . ALA A 1 117 ? 0.689 -10.766 -9.369 1.00 96.69 117 ALA A C 1
ATOM 911 O O . ALA A 1 117 ? 1.374 -11.259 -8.473 1.00 96.69 117 ALA A O 1
ATOM 912 N N . VAL A 1 118 ? -0.602 -11.070 -9.549 1.00 92.25 118 VAL A N 1
ATOM 913 C CA . VAL A 1 118 ? -1.337 -12.051 -8.728 1.00 92.25 118 VAL A CA 1
ATOM 914 C C . VAL A 1 118 ? -0.638 -13.419 -8.691 1.00 92.25 118 VAL A C 1
ATOM 916 O O . VAL A 1 118 ? -0.477 -13.947 -7.597 1.00 92.25 118 VAL A O 1
ATOM 919 N N . PRO A 1 119 ? -0.103 -13.967 -9.807 1.00 93.19 119 PRO A N 1
ATOM 920 C CA . PRO A 1 119 ? 0.620 -15.244 -9.769 1.00 93.19 119 PRO A CA 1
ATOM 921 C C . PRO A 1 119 ? 1.877 -15.233 -8.887 1.00 93.19 119 PRO A C 1
ATOM 923 O O . PRO A 1 119 ? 2.373 -16.287 -8.503 1.00 93.19 119 PRO A O 1
ATOM 926 N N . SER A 1 120 ? 2.417 -14.049 -8.595 1.00 94.75 120 SER A N 1
ATOM 927 C CA . SER A 1 120 ? 3.631 -13.851 -7.799 1.00 94.75 120 SER A CA 1
ATOM 928 C C . SER A 1 120 ? 3.350 -13.169 -6.459 1.00 94.75 120 SER A C 1
ATOM 930 O O . SER A 1 120 ? 4.294 -12.728 -5.806 1.00 94.75 120 SER A O 1
ATOM 932 N N . ASN A 1 121 ? 2.074 -13.032 -6.067 1.00 94.62 121 ASN A N 1
ATOM 933 C CA . ASN A 1 121 ? 1.635 -12.353 -4.842 1.00 94.62 121 ASN A CA 1
ATOM 934 C C . ASN A 1 121 ? 2.321 -10.992 -4.615 1.00 94.62 121 ASN A C 1
ATOM 936 O O . ASN A 1 121 ? 2.656 -10.625 -3.491 1.00 94.62 121 ASN A O 1
ATOM 940 N N . THR A 1 122 ? 2.581 -10.252 -5.696 1.00 95.00 122 THR A N 1
ATOM 941 C CA . THR A 1 122 ? 3.301 -8.975 -5.646 1.00 95.00 122 THR A CA 1
ATOM 942 C C . THR A 1 122 ? 2.356 -7.840 -6.000 1.00 95.00 122 THR A C 1
ATOM 944 O O . THR A 1 122 ? 1.764 -7.846 -7.079 1.00 95.00 122 THR A O 1
ATOM 947 N N . PHE A 1 123 ? 2.267 -6.843 -5.122 1.00 96.06 123 PHE A N 1
ATOM 948 C CA . PHE A 1 123 ? 1.427 -5.661 -5.291 1.00 96.06 123 PHE A CA 1
ATOM 949 C C . PHE A 1 123 ? 2.286 -4.399 -5.182 1.00 96.06 123 PHE A C 1
ATOM 951 O O . PHE A 1 123 ? 3.095 -4.259 -4.267 1.00 96.06 123 PHE A O 1
ATOM 958 N N . ALA A 1 124 ? 2.115 -3.483 -6.128 1.00 95.38 124 ALA A N 1
ATOM 959 C CA . ALA A 1 124 ? 2.716 -2.160 -6.134 1.00 95.38 124 ALA A CA 1
ATOM 960 C C . ALA A 1 124 ? 1.594 -1.124 -6.047 1.00 95.38 124 ALA A C 1
ATOM 962 O O . ALA A 1 124 ? 0.804 -0.965 -6.982 1.00 95.38 124 ALA A O 1
ATOM 963 N N . ILE A 1 125 ? 1.521 -0.447 -4.906 1.00 95.81 125 ILE A N 1
ATOM 964 C CA . ILE A 1 125 ? 0.476 0.522 -4.576 1.00 95.81 125 ILE A CA 1
ATOM 965 C C . ILE A 1 125 ? 1.085 1.917 -4.677 1.00 95.81 125 ILE A C 1
ATOM 967 O O . ILE A 1 125 ? 2.152 2.181 -4.124 1.00 95.81 125 ILE A O 1
ATOM 971 N N . TYR A 1 126 ? 0.414 2.796 -5.412 1.00 93.19 126 TYR A N 1
ATOM 972 C CA . TYR A 1 126 ? 0.818 4.177 -5.631 1.00 93.19 126 TYR A CA 1
ATOM 973 C C . TYR A 1 126 ? -0.314 5.088 -5.170 1.00 93.19 126 TYR A C 1
ATOM 975 O O . TYR A 1 126 ? -1.432 5.009 -5.680 1.00 93.19 126 TYR A O 1
ATOM 983 N N . GLY A 1 127 ? -0.018 5.978 -4.238 1.00 93.75 127 GLY A N 1
ATOM 984 C CA . GLY A 1 127 ? -0.994 6.904 -3.685 1.00 93.75 127 GLY A CA 1
ATOM 985 C C . GLY A 1 127 ? -0.467 7.529 -2.406 1.00 93.75 127 GLY A C 1
ATOM 986 O O . GLY A 1 127 ? 0.605 7.156 -1.923 1.00 93.75 127 GLY A O 1
ATOM 987 N N . ASN A 1 128 ? -1.224 8.483 -1.877 1.00 94.69 128 ASN A N 1
ATOM 988 C CA . ASN A 1 128 ? -0.981 8.984 -0.535 1.00 94.69 128 ASN A CA 1
ATOM 989 C C . ASN A 1 128 ? -1.525 7.967 0.474 1.00 94.69 128 ASN A C 1
ATOM 991 O O . ASN A 1 128 ? -2.688 7.584 0.372 1.00 94.69 128 ASN A O 1
ATOM 995 N N . GLY A 1 129 ? -0.674 7.518 1.393 1.00 96.25 129 GLY A N 1
ATOM 996 C CA . GLY A 1 129 ? -1.079 6.674 2.512 1.00 96.25 129 GLY A CA 1
ATOM 997 C C . GLY A 1 129 ? -1.237 7.536 3.754 1.00 96.25 129 GLY A C 1
ATOM 998 O O . GLY A 1 129 ? -0.308 8.257 4.117 1.00 96.25 129 GLY A O 1
ATOM 999 N N . GLU A 1 130 ? -2.399 7.466 4.388 1.00 95.81 130 GLU A N 1
ATOM 1000 C CA . GLU A 1 130 ? -2.706 8.160 5.635 1.00 95.81 130 GLU A CA 1
ATOM 1001 C C . GLU A 1 130 ? -2.690 7.156 6.782 1.00 95.81 130 GLU A C 1
ATOM 1003 O O . GLU A 1 130 ? -3.354 6.125 6.711 1.00 95.81 130 GLU A O 1
ATOM 1008 N N . ASP A 1 131 ? -1.932 7.450 7.835 1.00 96.38 131 ASP A N 1
ATOM 1009 C CA . ASP A 1 131 ? -1.998 6.677 9.071 1.00 96.38 131 ASP A CA 1
ATOM 1010 C C . ASP A 1 131 ? -3.248 7.088 9.854 1.00 96.38 131 ASP A C 1
ATOM 1012 O O . ASP A 1 131 ? -3.348 8.234 10.290 1.00 96.38 131 ASP A O 1
ATOM 1016 N N . LYS A 1 132 ? -4.190 6.155 10.007 1.00 94.06 132 LYS A N 1
ATOM 1017 C CA . LYS A 1 132 ? -5.451 6.337 10.738 1.00 94.06 132 LYS A CA 1
ATOM 1018 C C . LYS A 1 132 ? -5.563 5.327 11.869 1.00 94.06 132 LYS A C 1
ATOM 1020 O O . LYS A 1 132 ? -5.046 4.209 11.763 1.00 94.06 132 LYS A O 1
ATOM 1025 N N . GLU A 1 133 ? -6.256 5.699 12.938 1.00 91.81 133 GLU A N 1
ATOM 1026 C CA . GLU A 1 133 ? -6.656 4.724 13.949 1.00 91.81 133 GLU A CA 1
ATOM 1027 C C . GLU A 1 133 ? -7.756 3.810 13.402 1.00 91.81 133 GLU A C 1
ATOM 1029 O O . GLU A 1 133 ? -8.595 4.212 12.592 1.00 91.81 133 GLU A O 1
ATOM 1034 N N . LEU A 1 134 ? -7.775 2.556 13.859 1.00 88.00 134 LEU A N 1
ATOM 1035 C CA . LEU A 1 134 ? -8.779 1.587 13.421 1.00 88.00 134 LEU A CA 1
ATOM 1036 C C . LEU A 1 134 ? -10.212 2.043 13.742 1.00 88.00 134 LEU A C 1
ATOM 1038 O O . LEU A 1 134 ? -11.129 1.759 12.976 1.00 88.00 134 LEU A O 1
ATOM 1042 N N . THR A 1 135 ? -10.390 2.761 14.851 1.00 86.38 135 THR A N 1
ATOM 1043 C CA . THR A 1 135 ? -11.662 3.317 15.337 1.00 86.38 135 THR A CA 1
ATOM 1044 C C . THR A 1 135 ? -12.265 4.351 14.382 1.00 86.38 135 THR A C 1
ATOM 1046 O O . THR A 1 135 ? -13.485 4.399 14.253 1.00 86.38 135 THR A O 1
ATOM 1049 N N . GLU A 1 136 ? -11.445 5.118 13.657 1.00 90.81 136 GLU A N 1
ATOM 1050 C CA . GLU A 1 136 ? -11.900 6.134 12.691 1.00 90.81 136 GLU A CA 1
ATOM 1051 C C . GLU A 1 136 ? -12.502 5.530 11.413 1.00 90.81 136 GLU A C 1
ATOM 1053 O O . GLU A 1 136 ? -13.256 6.191 10.701 1.00 90.81 136 GLU A O 1
ATOM 1058 N N . LEU A 1 137 ? -12.164 4.274 11.106 1.00 89.25 137 LEU A N 1
ATOM 1059 C CA . LEU A 1 137 ? -12.603 3.570 9.896 1.00 89.25 137 LEU A CA 1
ATOM 1060 C C . LEU A 1 137 ? -13.811 2.642 10.149 1.00 89.25 137 LEU A C 1
ATOM 1062 O O . LEU A 1 137 ? -14.293 1.959 9.239 1.00 89.25 137 LEU A O 1
ATOM 1066 N N . VAL A 1 138 ? -14.319 2.604 11.384 1.00 88.62 138 VAL A N 1
ATOM 1067 C CA . VAL A 1 138 ? -15.537 1.873 11.768 1.00 88.62 138 VAL A CA 1
ATOM 1068 C C . VAL A 1 138 ? -16.770 2.686 11.333 1.00 88.62 138 VAL A C 1
ATOM 1070 O O . VAL A 1 138 ? -16.786 3.900 11.516 1.00 88.62 138 VAL A O 1
ATOM 1073 N N . PRO A 1 139 ? -17.828 2.064 10.770 1.00 88.94 139 PRO A N 1
ATOM 1074 C CA . PRO A 1 139 ? -18.072 0.619 10.676 1.00 88.94 139 PRO A CA 1
ATOM 1075 C C . PRO A 1 139 ? -17.548 -0.069 9.406 1.00 88.94 139 PRO A C 1
ATOM 1077 O O . PRO A 1 139 ? -17.477 -1.297 9.384 1.00 88.94 139 PRO A O 1
ATOM 1080 N N . GLY A 1 140 ? -17.165 0.673 8.363 1.00 88.25 140 GLY A N 1
ATOM 1081 C CA . GLY A 1 140 ? -16.856 0.106 7.040 1.00 88.25 140 GLY A CA 1
ATOM 1082 C C . GLY A 1 140 ? -15.710 -0.912 7.035 1.00 88.25 140 GLY A C 1
ATOM 1083 O O . GLY A 1 140 ? -15.766 -1.916 6.321 1.00 88.25 140 GLY A O 1
ATOM 1084 N N . ILE A 1 141 ? -14.706 -0.707 7.890 1.00 89.31 141 ILE A N 1
ATOM 1085 C CA . ILE A 1 141 ? -13.517 -1.564 7.954 1.00 89.31 141 ILE A CA 1
ATOM 1086 C C . ILE A 1 141 ? -13.793 -2.962 8.525 1.00 89.31 141 ILE A C 1
ATOM 1088 O O . ILE A 1 141 ? -13.023 -3.886 8.271 1.00 89.31 141 ILE A O 1
ATOM 1092 N N . LEU A 1 142 ? -14.895 -3.153 9.263 1.00 89.06 142 LEU A N 1
ATOM 1093 C CA . LEU A 1 142 ? -15.181 -4.399 9.988 1.00 89.06 142 LEU A CA 1
ATOM 1094 C C . LEU A 1 142 ? -15.280 -5.616 9.061 1.00 89.06 142 LEU A C 1
ATOM 1096 O O . LEU A 1 142 ? -14.833 -6.698 9.427 1.00 89.06 142 LEU A O 1
ATOM 1100 N N . ASN A 1 143 ? -15.792 -5.423 7.845 1.00 90.00 143 ASN A N 1
ATOM 1101 C CA . ASN A 1 143 ? -15.930 -6.489 6.848 1.00 90.00 143 ASN A CA 1
ATOM 1102 C C . ASN A 1 143 ? -14.589 -6.923 6.230 1.00 90.00 143 ASN A C 1
ATOM 1104 O O . ASN A 1 143 ? -14.522 -7.961 5.575 1.00 90.00 143 ASN A O 1
ATOM 1108 N N . GLN A 1 144 ? -13.531 -6.129 6.412 1.00 90.38 144 GLN A N 1
ATOM 1109 C CA . GLN A 1 144 ? -12.181 -6.407 5.912 1.00 90.38 144 GLN A CA 1
ATOM 1110 C C . GLN A 1 144 ? -11.273 -6.990 7.001 1.00 90.38 144 GLN A C 1
ATOM 1112 O O . GLN A 1 144 ? -10.190 -7.496 6.701 1.00 90.38 144 GLN A O 1
ATOM 1117 N N . LEU A 1 145 ? -11.697 -6.913 8.267 1.00 88.12 145 LEU A N 1
ATOM 1118 C CA . LEU A 1 145 ? -10.938 -7.440 9.390 1.00 88.12 145 LEU A CA 1
ATOM 1119 C C . LEU A 1 145 ? -11.071 -8.960 9.484 1.00 88.12 145 LEU A C 1
ATOM 1121 O O . LEU A 1 145 ? -12.157 -9.530 9.399 1.00 88.12 145 LEU A O 1
ATOM 1125 N N . GLY A 1 146 ? -9.941 -9.613 9.748 1.00 87.38 146 GLY A N 1
ATOM 1126 C CA . GLY A 1 146 ? -9.929 -10.998 10.203 1.00 87.38 146 GLY A CA 1
ATOM 1127 C C . GLY A 1 146 ? -10.358 -11.128 11.674 1.00 87.38 146 GLY A C 1
ATOM 1128 O O . GLY A 1 146 ? -10.378 -10.134 12.410 1.00 87.38 146 GLY A O 1
ATOM 1129 N N . PRO A 1 147 ? -10.644 -12.358 12.141 1.00 85.62 147 PRO A N 1
ATOM 1130 C CA . PRO A 1 147 ? -11.056 -12.619 13.525 1.00 85.62 147 PRO A CA 1
ATOM 1131 C C . PRO A 1 147 ? -10.038 -12.113 14.560 1.00 85.62 147 PRO A C 1
ATOM 1133 O O . PRO A 1 147 ? -10.430 -11.594 15.604 1.00 85.62 147 PRO A O 1
ATOM 1136 N N . ASP A 1 148 ? -8.742 -12.184 14.246 1.00 85.44 148 ASP A N 1
ATOM 1137 C CA . ASP A 1 148 ? -7.670 -11.728 15.136 1.00 85.44 148 ASP A CA 1
ATOM 1138 C C . ASP A 1 148 ? -7.679 -10.203 15.323 1.00 85.44 148 ASP A C 1
ATOM 1140 O O . ASP A 1 148 ? -7.575 -9.700 16.442 1.00 85.44 148 ASP A O 1
ATOM 1144 N N . SER A 1 149 ? -7.856 -9.445 14.238 1.00 84.00 149 SER A N 1
ATOM 1145 C CA . SER A 1 149 ? -7.916 -7.980 14.291 1.00 84.00 149 SER A CA 1
ATOM 1146 C C . SER A 1 149 ? -9.200 -7.480 14.961 1.00 84.00 149 SER A C 1
ATOM 1148 O O . SER A 1 149 ? -9.161 -6.492 15.694 1.00 84.00 149 SER A O 1
ATOM 1150 N N . LEU A 1 150 ? -10.324 -8.187 14.781 1.00 84.62 150 LEU A N 1
ATOM 1151 C CA . LEU A 1 150 ? -11.576 -7.903 15.493 1.00 84.62 150 LEU A CA 1
ATOM 1152 C C . LEU A 1 150 ? -11.443 -8.113 17.003 1.00 84.62 150 LEU A C 1
ATOM 1154 O O . LEU A 1 150 ? -11.962 -7.311 17.778 1.00 84.62 150 LEU A O 1
ATOM 1158 N N . ALA A 1 151 ? -10.742 -9.163 17.435 1.00 85.44 151 ALA A N 1
ATOM 1159 C CA . ALA A 1 151 ? -10.496 -9.401 18.854 1.00 85.44 151 ALA A CA 1
ATOM 1160 C C . ALA A 1 151 ? -9.674 -8.264 19.487 1.00 85.44 151 ALA A C 1
ATOM 1162 O O . ALA A 1 151 ? -9.984 -7.827 20.596 1.00 85.44 151 ALA A O 1
ATOM 1163 N N . SER A 1 152 ? -8.665 -7.752 18.775 1.00 83.06 152 SER A N 1
ATOM 1164 C CA . SER A 1 152 ? -7.889 -6.584 19.212 1.00 83.06 152 SER A CA 1
ATOM 1165 C C . SER A 1 152 ? -8.753 -5.327 19.320 1.00 83.06 152 SER A C 1
ATOM 1167 O O . SER A 1 152 ? -8.672 -4.627 20.327 1.00 83.06 152 SER A O 1
ATOM 1169 N N . LEU A 1 153 ? -9.627 -5.078 18.337 1.00 82.69 153 LEU A N 1
ATOM 1170 C CA . LEU A 1 153 ? -10.546 -3.936 18.360 1.00 82.69 153 LEU A CA 1
ATOM 1171 C C . LEU A 1 153 ? -11.543 -4.020 19.524 1.00 82.69 153 LEU A C 1
ATOM 1173 O O . LEU A 1 153 ? -11.755 -3.023 20.207 1.00 82.69 153 LEU A O 1
ATOM 1177 N N . ARG A 1 154 ? -12.114 -5.204 19.793 1.00 85.38 154 ARG A N 1
ATOM 1178 C CA . ARG A 1 154 ? -13.024 -5.418 20.934 1.00 85.38 154 ARG A CA 1
ATOM 1179 C C . ARG A 1 154 ? -12.348 -5.111 22.264 1.00 85.38 154 ARG A C 1
ATOM 1181 O O . ARG A 1 154 ? -12.900 -4.356 23.050 1.00 85.38 154 ARG A O 1
ATOM 1188 N N . LYS A 1 155 ? -11.125 -5.607 22.477 1.00 86.38 155 LYS A N 1
ATOM 1189 C CA . LYS A 1 155 ? -10.351 -5.305 23.693 1.00 86.38 155 LYS A CA 1
ATOM 1190 C C . LYS A 1 155 ? -10.088 -3.809 23.858 1.00 86.38 155 LYS A C 1
ATOM 1192 O O . LYS A 1 155 ? -10.146 -3.294 24.970 1.00 86.38 155 LYS A O 1
ATOM 1197 N N . LEU A 1 156 ? -9.803 -3.112 22.758 1.00 82.12 156 LEU A N 1
ATOM 1198 C CA . LEU A 1 156 ? -9.596 -1.665 22.769 1.00 82.12 156 LEU A CA 1
ATOM 1199 C C . LEU A 1 156 ? -10.897 -0.925 23.109 1.00 82.12 156 LEU A C 1
ATOM 1201 O O . LEU A 1 156 ? -10.890 -0.061 23.984 1.00 82.12 156 LEU A O 1
ATOM 1205 N N . ALA A 1 157 ? -12.016 -1.315 22.498 1.00 84.38 157 ALA A N 1
ATOM 1206 C CA . ALA A 1 157 ? -13.333 -0.746 22.779 1.00 84.38 157 ALA A CA 1
ATOM 1207 C C . ALA A 1 157 ? -13.768 -0.971 24.238 1.00 84.38 157 ALA A C 1
ATOM 1209 O O . ALA A 1 157 ? -14.183 -0.025 24.904 1.00 84.38 157 ALA A O 1
ATOM 1210 N N . GLU A 1 158 ? -13.597 -2.188 24.760 1.00 86.81 158 GLU A N 1
ATOM 1211 C CA . GLU A 1 158 ? -13.849 -2.526 26.167 1.00 86.81 158 GLU A CA 1
ATOM 1212 C C . GLU A 1 158 ? -12.984 -1.671 27.107 1.00 86.81 158 GLU A C 1
ATOM 1214 O O . GLU A 1 158 ? -13.483 -1.148 28.105 1.00 86.81 158 GLU A O 1
ATOM 1219 N N . SER A 1 159 ? -11.704 -1.456 26.771 1.00 83.12 159 SER A N 1
ATOM 1220 C CA . SER A 1 159 ? -10.818 -0.600 27.568 1.00 83.12 159 SER A CA 1
ATOM 1221 C C . SER A 1 159 ? -11.265 0.867 27.576 1.00 83.12 159 SER A C 1
ATOM 1223 O O . SER A 1 159 ? -11.273 1.493 28.636 1.00 83.12 159 SER A O 1
ATOM 1225 N N . TYR A 1 160 ? -11.720 1.395 26.435 1.00 82.00 160 TYR A N 1
ATOM 1226 C CA . TYR A 1 160 ? -12.237 2.761 26.330 1.00 82.00 160 TYR A CA 1
ATOM 1227 C C . TYR A 1 160 ? -13.524 2.942 27.133 1.00 82.00 160 TYR A C 1
ATOM 1229 O O . TYR A 1 160 ? -13.623 3.895 27.902 1.00 82.00 160 TYR A O 1
ATOM 1237 N N . GLN A 1 161 ? -14.467 2.001 27.027 1.00 81.31 161 GLN A N 1
ATOM 1238 C CA . GLN A 1 161 ? -15.692 2.008 27.832 1.00 81.31 161 GLN A CA 1
ATOM 1239 C C . GLN A 1 161 ? -15.381 1.918 29.329 1.00 81.31 161 GLN A C 1
ATOM 1241 O O . GLN A 1 161 ? -15.995 2.625 30.126 1.00 81.31 161 GLN A O 1
ATOM 1246 N N . SER A 1 162 ? -14.394 1.105 29.720 1.00 79.00 162 SER A N 1
ATOM 1247 C CA . SER A 1 162 ? -13.980 1.003 31.121 1.00 79.00 162 SER A CA 1
ATOM 1248 C C . SER A 1 162 ? -13.351 2.296 31.654 1.00 79.00 162 SER A C 1
ATOM 1250 O O . SER A 1 162 ? -13.631 2.663 32.788 1.00 79.00 162 SER A O 1
ATOM 1252 N N . MET A 1 163 ? -12.572 3.028 30.847 1.00 70.81 163 MET A N 1
ATOM 1253 C CA . ME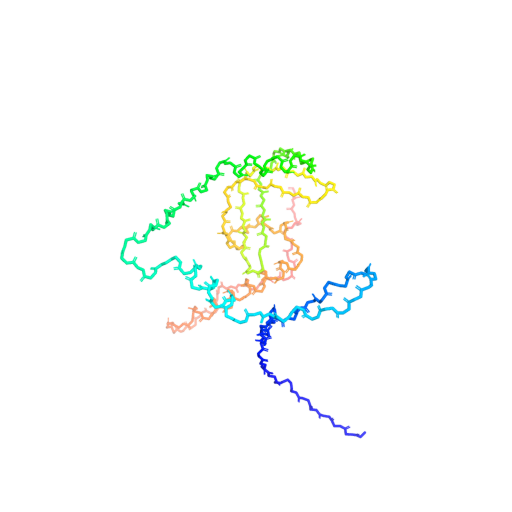T A 1 163 ? -11.994 4.320 31.248 1.00 70.81 163 MET A CA 1
ATOM 1254 C C . MET A 1 163 ? -13.046 5.432 31.291 1.00 70.81 163 MET A C 1
ATOM 1256 O O . MET A 1 163 ? -13.069 6.211 32.241 1.00 70.81 163 MET A O 1
ATOM 1260 N N . GLN A 1 164 ? -13.979 5.456 30.336 1.00 65.69 164 GLN A N 1
ATOM 1261 C CA . GLN A 1 164 ? -15.108 6.392 30.358 1.00 65.69 164 GLN A CA 1
ATOM 1262 C C . GLN A 1 164 ? -16.018 6.187 31.576 1.00 65.69 164 GLN A C 1
ATOM 1264 O O . GLN A 1 164 ? -16.554 7.158 32.104 1.00 65.69 164 GLN A O 1
ATOM 1269 N N . LYS A 1 165 ? -16.147 4.948 32.068 1.00 59.69 165 LYS A N 1
ATOM 1270 C CA . LYS A 1 165 ? -16.880 4.652 33.308 1.00 59.69 165 LYS A CA 1
ATOM 1271 C C . LYS A 1 165 ? -16.141 5.094 34.580 1.00 59.69 165 LYS A C 1
ATOM 1273 O O . LYS A 1 165 ? -16.772 5.191 35.625 1.00 59.69 165 LYS A O 1
ATOM 1278 N N . VAL A 1 166 ? -14.830 5.345 34.509 1.00 53.75 166 VAL A N 1
ATOM 1279 C CA . VAL A 1 166 ? -13.990 5.721 35.663 1.00 53.75 166 VAL A CA 1
ATOM 1280 C C . VAL A 1 166 ? -13.760 7.237 35.742 1.00 53.75 166 VAL A C 1
ATOM 1282 O O . VAL A 1 166 ? -13.685 7.770 36.842 1.00 53.75 166 VAL A O 1
ATOM 1285 N N . GLU A 1 167 ? -13.721 7.959 34.617 1.00 46.31 167 GLU A N 1
ATOM 1286 C CA . GLU A 1 167 ? -13.599 9.434 34.599 1.00 46.31 167 GLU A CA 1
ATOM 1287 C C . GLU A 1 167 ? -14.945 10.189 34.623 1.00 46.31 167 GLU A C 1
ATOM 1289 O O . GLU A 1 167 ? -14.964 11.416 34.659 1.00 46.31 167 GLU A O 1
ATOM 1294 N N . GLY A 1 168 ? -16.077 9.478 34.650 1.00 43.56 168 GLY A N 1
ATOM 1295 C CA . GLY A 1 168 ? -17.415 10.059 34.829 1.00 43.56 168 GLY A CA 1
ATOM 1296 C C . GLY A 1 168 ? -17.874 10.204 36.286 1.00 43.56 168 GLY A C 1
ATOM 1297 O O . GLY A 1 168 ? -19.034 10.528 36.514 1.00 43.56 168 GLY A O 1
ATOM 1298 N N . GLY A 1 169 ? -17.009 9.941 37.270 1.00 41.94 169 GLY A N 1
ATOM 1299 C CA . GLY A 1 169 ? -17.422 9.816 38.668 1.00 41.94 169 GLY A CA 1
ATOM 1300 C C . GLY A 1 169 ? -16.468 10.450 39.669 1.00 41.94 169 GLY A C 1
ATOM 1301 O O . GLY A 1 169 ? -15.955 9.730 40.514 1.00 41.94 169 GLY A O 1
ATOM 1302 N N . ASP A 1 170 ? -16.245 11.767 39.595 1.00 41.31 170 ASP A N 1
ATOM 1303 C CA . ASP A 1 170 ? -15.975 12.569 40.801 1.00 41.31 170 ASP A CA 1
ATOM 1304 C C . ASP A 1 170 ? -16.209 14.072 40.548 1.00 41.31 170 ASP A C 1
ATOM 1306 O O . ASP A 1 170 ? -15.281 14.825 40.275 1.00 41.31 170 ASP A O 1
ATOM 1310 N N . ASP A 1 171 ? -17.467 14.521 40.613 1.00 39.84 171 ASP A N 1
ATOM 1311 C CA . ASP A 1 171 ? -17.806 15.734 41.371 1.00 39.84 171 ASP A CA 1
ATOM 1312 C C . ASP A 1 171 ? -19.330 15.812 41.617 1.00 39.84 171 ASP A C 1
ATOM 1314 O O . ASP A 1 171 ? -20.116 16.094 40.715 1.00 39.84 171 ASP A O 1
ATOM 1318 N N . LYS A 1 172 ? -19.695 15.635 42.896 1.00 36.19 172 LYS A N 1
ATOM 1319 C CA . LYS A 1 172 ? -20.974 15.950 43.575 1.00 36.19 172 LYS A CA 1
ATOM 1320 C C . LYS A 1 172 ? -22.144 14.956 43.488 1.00 36.19 172 LYS A C 1
ATOM 1322 O O . LYS A 1 172 ? -22.952 15.003 42.580 1.00 36.19 172 LYS A O 1
ATOM 1327 N N . LYS A 1 173 ? -22.283 14.248 44.619 1.00 40.91 173 LYS A N 1
ATOM 1328 C CA . LYS A 1 173 ? -23.486 14.073 45.461 1.00 40.91 173 LYS A CA 1
ATOM 1329 C C . LYS A 1 173 ? -24.819 13.678 44.805 1.00 40.91 173 LYS A C 1
ATOM 1331 O O . LYS A 1 173 ? -25.423 14.479 44.108 1.00 40.91 173 LYS A O 1
ATOM 1336 N N . ASP A 1 174 ? -25.311 12.568 45.357 1.00 38.75 174 ASP A N 1
ATOM 1337 C CA . ASP A 1 174 ? -26.702 12.133 45.520 1.00 38.75 174 ASP A CA 1
ATOM 1338 C C . ASP A 1 174 ? -27.388 11.548 44.273 1.00 38.75 174 ASP A C 1
ATOM 1340 O O . ASP A 1 174 ? -27.514 12.213 43.255 1.00 38.75 174 ASP A O 1
ATOM 1344 N N . ASP A 1 175 ? -27.788 10.275 44.427 1.00 44.56 175 ASP A N 1
ATOM 1345 C CA . ASP A 1 175 ? -28.875 9.533 43.768 1.00 44.56 175 ASP A CA 1
ATOM 1346 C C . ASP A 1 175 ? -29.253 9.933 42.328 1.00 44.56 175 ASP A C 1
ATOM 1348 O O . ASP A 1 175 ? -29.950 10.920 42.139 1.00 44.56 175 ASP A O 1
ATOM 1352 N N . ASP A 1 176 ? -28.852 9.122 41.337 1.00 41.06 176 ASP A N 1
ATOM 1353 C CA . ASP A 1 176 ? -29.709 8.664 40.219 1.00 41.06 176 ASP A CA 1
ATOM 1354 C C . ASP A 1 176 ? -28.901 7.736 39.283 1.00 41.06 176 ASP A C 1
ATOM 1356 O O . ASP A 1 176 ? -28.213 8.155 38.353 1.00 41.06 176 ASP A O 1
ATOM 1360 N N . ASP A 1 177 ? -28.980 6.432 39.560 1.00 50.16 177 ASP A N 1
ATOM 1361 C CA . ASP A 1 177 ? -28.416 5.317 38.779 1.00 50.16 177 ASP A CA 1
ATOM 1362 C C . ASP A 1 177 ? -29.397 4.925 37.641 1.00 50.16 177 ASP A C 1
ATOM 1364 O O . ASP A 1 177 ? -29.737 3.757 37.455 1.00 50.16 177 ASP A O 1
ATOM 1368 N N . ASP A 1 178 ? -29.928 5.932 36.934 1.00 54.06 178 ASP A N 1
ATOM 1369 C CA . ASP A 1 178 ? -31.237 5.856 36.264 1.00 54.06 178 ASP A CA 1
ATOM 1370 C C . ASP A 1 178 ? -31.215 6.211 34.763 1.00 54.06 178 ASP A C 1
ATOM 1372 O O . ASP A 1 178 ? -32.192 6.743 34.253 1.00 54.06 178 ASP A O 1
ATOM 1376 N N . ASP A 1 179 ? -30.135 5.935 34.013 1.00 60.53 179 ASP A N 1
ATOM 1377 C CA . ASP A 1 179 ? -30.159 6.258 32.567 1.00 60.53 179 ASP A CA 1
ATOM 1378 C C . ASP A 1 179 ? -29.307 5.393 31.616 1.00 60.53 179 ASP A C 1
ATOM 1380 O O . ASP A 1 179 ? -28.942 5.833 30.524 1.00 60.53 179 ASP A O 1
ATOM 1384 N N . ILE A 1 180 ? -29.022 4.126 31.951 1.00 56.53 180 ILE A N 1
ATOM 1385 C CA . ILE A 1 180 ? -28.649 3.134 30.919 1.00 56.53 180 ILE A CA 1
ATOM 1386 C C . ILE A 1 180 ? -29.347 1.791 31.199 1.00 56.53 180 ILE A C 1
ATOM 1388 O O . ILE A 1 180 ? -28.849 1.008 32.009 1.00 56.53 180 ILE A O 1
ATOM 1392 N N . PRO A 1 181 ? -30.483 1.485 30.537 1.00 66.56 181 PRO A N 1
ATOM 1393 C CA . PRO A 1 181 ? -31.119 0.178 30.658 1.00 66.56 181 PRO A CA 1
ATOM 1394 C C . PRO A 1 181 ? -30.286 -0.916 29.973 1.00 66.56 181 PRO A C 1
ATOM 1396 O O . PRO A 1 181 ? -29.789 -0.742 28.858 1.00 66.56 181 PRO A O 1
ATOM 1399 N N . ASP A 1 182 ? -30.161 -2.060 30.648 1.00 68.56 182 ASP A N 1
ATOM 1400 C CA . ASP A 1 182 ? -29.465 -3.244 30.142 1.00 68.56 182 ASP A CA 1
ATOM 1401 C C . ASP A 1 182 ? -30.144 -3.770 28.865 1.00 68.56 182 ASP A C 1
ATOM 1403 O O . ASP A 1 182 ? -31.371 -3.891 28.796 1.00 68.56 182 ASP A O 1
ATOM 1407 N N . LEU A 1 183 ? -29.344 -4.100 27.845 1.00 63.12 183 LEU A N 1
ATOM 1408 C CA . LEU A 1 183 ? -29.854 -4.642 26.584 1.00 63.12 183 LEU A CA 1
ATOM 1409 C C . LEU A 1 183 ? -30.491 -6.011 26.839 1.00 63.12 183 LEU A C 1
ATOM 1411 O O . LEU A 1 183 ? -29.805 -7.007 27.078 1.00 63.12 183 LEU A O 1
ATOM 1415 N N . VAL A 1 184 ? -31.822 -6.051 26.775 1.00 56.34 184 VAL A N 1
ATOM 1416 C CA . VAL A 1 184 ? -32.620 -7.260 26.978 1.00 56.34 184 VAL A CA 1
ATOM 1417 C C . VAL A 1 184 ? -32.222 -8.297 25.926 1.00 56.34 184 VAL A C 1
ATOM 1419 O O . VAL A 1 184 ? -32.430 -8.112 24.726 1.00 56.34 184 VAL A O 1
ATOM 1422 N N . ALA A 1 185 ? -31.612 -9.397 26.366 1.00 51.81 185 ALA A N 1
ATOM 1423 C CA . ALA A 1 185 ? -31.212 -10.489 25.489 1.00 51.81 185 ALA A CA 1
ATOM 1424 C C . ALA A 1 185 ? -32.461 -11.196 24.931 1.00 51.81 185 ALA A C 1
ATOM 1426 O O . ALA A 1 185 ? -32.999 -12.099 25.570 1.00 51.81 185 ALA A O 1
ATOM 1427 N N . GLY A 1 186 ? -32.932 -10.788 23.747 1.00 57.28 186 GLY A N 1
ATOM 1428 C CA . GLY A 1 186 ? -34.008 -11.503 23.051 1.00 57.28 186 GLY A CA 1
ATOM 1429 C C . GLY A 1 186 ? -34.814 -10.755 21.987 1.00 57.28 186 GLY A C 1
ATOM 1430 O O . GLY A 1 186 ? -35.531 -11.421 21.247 1.00 57.28 186 GLY A O 1
ATOM 1431 N N . GLU A 1 187 ? -34.715 -9.432 21.849 1.00 57.62 187 GLU A N 1
ATOM 1432 C CA . GLU A 1 187 ? -35.547 -8.693 20.882 1.00 57.62 187 GLU A CA 1
ATOM 1433 C C . GLU A 1 187 ? -34.772 -8.361 19.595 1.00 57.62 187 GLU A C 1
ATOM 1435 O O . GLU A 1 187 ? -34.198 -7.286 19.436 1.00 57.62 187 GLU A O 1
ATOM 1440 N N . ASN A 1 188 ? -34.745 -9.311 18.652 1.00 54.53 188 ASN A N 1
ATOM 1441 C CA . ASN A 1 188 ? -34.409 -9.013 17.257 1.00 54.53 188 ASN A CA 1
ATOM 1442 C C . ASN A 1 188 ? -35.604 -8.297 16.603 1.00 54.53 188 ASN A C 1
ATOM 1444 O O . ASN A 1 188 ? -36.693 -8.856 16.503 1.00 54.53 188 ASN A O 1
ATOM 1448 N N . PHE A 1 189 ? -35.375 -7.073 16.127 1.00 62.72 189 PHE A N 1
ATOM 1449 C CA . PHE A 1 189 ? -36.353 -6.150 15.530 1.00 62.72 189 PHE A CA 1
ATOM 1450 C C . PHE A 1 189 ? -36.866 -6.551 14.123 1.00 62.72 189 PHE A C 1
ATOM 1452 O O . PHE A 1 189 ? -37.165 -5.677 13.312 1.00 62.72 189 PHE A O 1
ATOM 1459 N N . GLU A 1 190 ? -36.978 -7.843 13.797 1.00 58.25 190 GLU A N 1
ATOM 1460 C C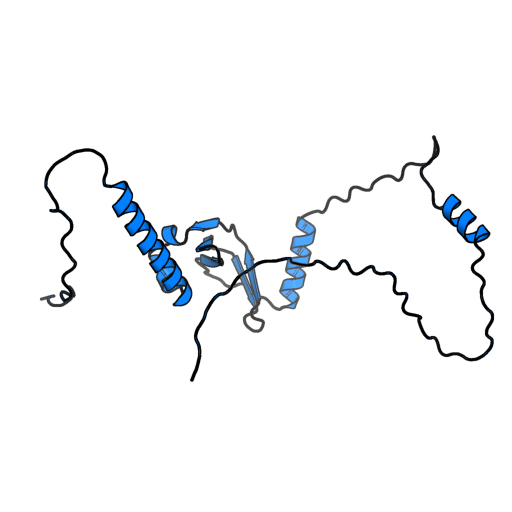A . GLU A 1 190 ? -37.334 -8.306 12.438 1.00 58.25 190 GLU A CA 1
ATOM 1461 C C . GLU A 1 190 ? -38.650 -9.092 12.310 1.00 58.25 190 GLU A C 1
ATOM 1463 O O . GLU A 1 190 ? -38.913 -9.643 11.249 1.00 58.25 190 GLU A O 1
ATOM 1468 N N . ASP A 1 191 ? -39.543 -9.081 13.303 1.00 57.72 191 ASP A N 1
ATOM 1469 C CA . ASP A 1 191 ? -40.887 -9.663 13.140 1.00 57.72 191 ASP A CA 1
ATOM 1470 C C . ASP A 1 191 ? -41.990 -8.618 13.333 1.00 57.72 191 ASP A C 1
ATOM 1472 O O . ASP A 1 191 ? -42.630 -8.538 14.384 1.00 57.72 191 ASP A O 1
ATOM 1476 N N . LYS A 1 192 ? -42.200 -7.807 12.287 1.00 48.59 192 LYS A N 1
ATOM 1477 C CA . LYS A 1 192 ? -43.516 -7.449 11.713 1.00 48.59 192 LYS A CA 1
ATOM 1478 C C . LYS A 1 192 ? -43.357 -6.334 10.681 1.00 48.59 192 LYS A C 1
ATOM 1480 O O . LYS A 1 192 ? -43.410 -5.150 11.003 1.00 48.59 192 LYS A O 1
ATOM 1485 N N . VAL A 1 193 ? -43.228 -6.743 9.424 1.00 46.41 193 VAL A N 1
ATOM 1486 C CA . VAL A 1 193 ? -43.686 -5.941 8.288 1.00 46.41 193 VAL A CA 1
ATOM 1487 C C . VAL A 1 193 ? -44.994 -6.591 7.842 1.00 46.41 193 VAL A C 1
ATOM 1489 O O . VAL A 1 193 ? -44.977 -7.717 7.345 1.00 46.41 193 VAL A O 1
ATOM 1492 N N . GLU A 1 194 ? -46.116 -5.934 8.131 1.00 42.56 194 GLU A N 1
ATOM 1493 C CA . GLU A 1 194 ? -47.394 -6.164 7.443 1.00 42.56 194 GLU A CA 1
ATOM 1494 C C . GLU A 1 194 ? -47.479 -5.207 6.249 1.00 42.56 194 GLU A C 1
ATOM 1496 O O . GLU A 1 194 ? -47.066 -4.033 6.415 1.00 42.56 194 GLU A O 1
#

Foldseek 3Di:
DDDDDDDDDDDDDPPPPDDDPPDDDDPDDDDDDDPDPPPPDPVVVVVVVVVVPQPDDDPRPDPPPPPDDDDPVVVVVVVVVVVVVLVWAKDPDDQKDWDQDPVQKIFIFGPWTWTDDVVVRDIDTHGHTDIGHPVVCPPVCVVVDDPVSVVVVVVVVVVVVVVVVVVVDDDDDDDDPDPDDDDPPDDDPPPDDD

pLDDT: mean 70.28, std 21.83, range [30.66, 97.38]

Mean predicted aligned error: 21.02 Å

Sequence (194 aa):
MQHHGHLQAGQMSVSTKSYNLDLLFPIYYISGEGLTTAIMDMEKLKKMQQSVRIGDGKGTPRRKVKKVHKSAGMDDKKLQTALKKLNVQPIQAIEEVNMFKSDGNVIHFAAPKVHAAVPSNTFAIYGNGEDKELTELVPGILNQLGPDSLASLRKLAESYQSMQKVEGGDDKKDDDDDDIPDLVAGENFEDKVE

Radius of gyration: 34.15 Å; Cα contacts (8 Å, |Δi|>4): 113; chains: 1; bounding box: 107×60×62 Å